Protein AF-A0A4Y8I1F4-F1 (afdb_monomer_lite)

Foldseek 3Di:
DDDDDDDDDDDDDDDDPDDPPPPPVPDPDDAQQKDADDDDPFDFDDDQKWKWKWFQAPNFTDTQATWGADPVRFTAHPVRHGDPRSIRGDPDRRPRGQKMWMAIDGHPDDDRHGDPATQWMFTDDPNDTDIDCCDPSHQVHPFPVKFFDWDQADPVDDDPPPSVVDIGRWDCPVVDTDGGIDTDDTD

Radius of gyration: 30.4 Å; chains: 1; bounding box: 52×33×123 Å

Structure (mmCIF, N/CA/C/O backbone):
data_AF-A0A4Y8I1F4-F1
#
_entry.id   AF-A0A4Y8I1F4-F1
#
loop_
_atom_site.group_PDB
_atom_site.id
_atom_site.type_symbol
_atom_site.label_atom_id
_atom_site.label_alt_id
_atom_site.label_comp_id
_atom_site.label_asym_id
_atom_site.label_entity_id
_atom_site.label_seq_id
_atom_site.pdbx_PDB_ins_code
_atom_site.Cartn_x
_atom_site.Cartn_y
_atom_site.Cartn_z
_atom_site.occupancy
_atom_site.B_iso_or_equiv
_atom_site.auth_seq_id
_atom_site.auth_comp_id
_atom_site.auth_asym_id
_atom_site.auth_atom_id
_atom_site.pdbx_PDB_model_num
ATOM 1 N N . MET A 1 1 ? 35.867 11.256 85.090 1.00 43.25 1 MET A N 1
ATOM 2 C CA . MET A 1 1 ? 35.416 11.810 83.794 1.00 43.25 1 MET A CA 1
ATOM 3 C C . MET A 1 1 ? 34.064 11.194 83.466 1.00 43.25 1 MET A C 1
ATOM 5 O O . MET A 1 1 ? 34.020 10.030 83.106 1.00 43.25 1 MET A O 1
ATOM 9 N N . PHE A 1 2 ? 32.972 11.936 83.657 1.00 37.72 2 PHE A N 1
ATOM 10 C CA . PHE A 1 2 ? 31.617 11.518 83.284 1.00 37.72 2 PHE A CA 1
ATOM 11 C C . PHE A 1 2 ? 31.006 12.628 82.428 1.00 37.72 2 PHE A C 1
ATOM 13 O O . PHE A 1 2 ? 30.888 13.770 82.868 1.00 37.72 2 PHE A O 1
ATOM 20 N N . LYS A 1 3 ? 30.715 12.296 81.170 1.00 41.16 3 LYS A N 1
ATOM 21 C CA . LYS A 1 3 ? 30.285 13.214 80.113 1.00 41.16 3 LYS A CA 1
ATOM 22 C C . LYS A 1 3 ? 28.753 13.275 80.146 1.00 41.16 3 LYS A C 1
ATOM 24 O O . LYS A 1 3 ? 28.103 12.280 79.845 1.00 41.16 3 LYS A O 1
ATOM 29 N N . LYS A 1 4 ? 28.171 14.403 80.568 1.00 51.19 4 LYS A N 1
ATOM 30 C CA . LYS A 1 4 ? 26.715 14.617 80.525 1.00 51.19 4 LYS A CA 1
ATOM 31 C C . LYS A 1 4 ? 26.317 14.990 79.096 1.00 51.19 4 LYS A C 1
ATOM 33 O O . LYS A 1 4 ? 26.716 16.037 78.599 1.00 51.19 4 LYS A O 1
ATOM 38 N N . ILE A 1 5 ? 25.579 14.097 78.446 1.00 51.81 5 ILE A N 1
ATOM 39 C CA . ILE A 1 5 ? 24.963 14.283 77.132 1.00 51.81 5 ILE A CA 1
ATOM 40 C C . ILE A 1 5 ? 23.618 14.988 77.352 1.00 51.81 5 ILE A C 1
ATOM 42 O O . ILE A 1 5 ? 22.775 14.479 78.086 1.00 51.81 5 ILE A O 1
ATOM 46 N N . PHE A 1 6 ? 23.433 16.157 76.740 1.00 54.16 6 PHE A N 1
ATOM 47 C CA . PHE A 1 6 ? 22.148 16.853 76.665 1.00 54.16 6 PHE A CA 1
ATOM 48 C C . PHE A 1 6 ? 21.578 16.590 75.264 1.00 54.16 6 PHE A C 1
ATOM 50 O O . PHE A 1 6 ? 22.141 17.052 74.274 1.00 54.16 6 PHE A O 1
ATOM 57 N N . ILE A 1 7 ? 20.521 15.780 75.174 1.00 51.59 7 ILE A N 1
ATOM 58 C CA . ILE A 1 7 ? 19.775 15.521 73.935 1.00 51.59 7 ILE A CA 1
ATOM 59 C C . ILE A 1 7 ? 18.718 16.618 73.817 1.00 51.59 7 ILE A C 1
ATOM 61 O O . ILE A 1 7 ? 17.804 16.679 74.637 1.00 51.59 7 ILE A O 1
ATOM 65 N N . LEU A 1 8 ? 18.850 17.482 72.810 1.00 49.97 8 LEU A N 1
ATOM 66 C CA . LEU A 1 8 ? 17.819 18.443 72.433 1.00 49.97 8 LEU A CA 1
ATOM 67 C C . LEU A 1 8 ? 17.082 17.899 71.205 1.00 49.97 8 LEU A C 1
ATOM 69 O O . LEU A 1 8 ? 17.603 17.895 70.094 1.00 49.97 8 LEU A O 1
ATOM 73 N N . SER A 1 9 ? 15.878 17.391 71.452 1.00 50.88 9 SER A N 1
ATOM 74 C CA . SER A 1 9 ? 14.871 17.045 70.450 1.00 50.88 9 SER A CA 1
ATOM 75 C C . SER A 1 9 ? 14.285 18.334 69.869 1.00 50.88 9 SER A C 1
ATOM 77 O O . SER A 1 9 ? 13.723 19.123 70.629 1.00 50.88 9 SER A O 1
ATOM 79 N N . MET A 1 10 ? 14.351 18.531 68.548 1.00 56.38 10 MET A N 1
ATOM 80 C CA . MET A 1 10 ? 13.589 19.586 67.873 1.00 56.38 10 MET A CA 1
ATOM 81 C C . MET A 1 10 ? 13.002 19.103 66.542 1.00 56.38 10 MET A C 1
ATOM 83 O O . MET A 1 10 ? 13.658 19.057 65.510 1.00 56.38 10 MET A O 1
ATOM 87 N N . LEU A 1 11 ? 11.751 18.665 66.675 1.00 49.31 11 LEU A N 1
ATOM 88 C CA . LEU A 1 11 ? 10.577 18.870 65.828 1.00 49.31 11 LEU A CA 1
ATOM 89 C C . LEU A 1 11 ? 10.773 19.025 64.307 1.00 49.31 11 LEU A C 1
ATOM 91 O O . LEU A 1 11 ? 11.135 20.077 63.788 1.00 49.31 11 LEU A O 1
ATOM 95 N N . SER A 1 12 ? 10.396 17.943 63.626 1.00 52.22 12 SER A N 1
ATOM 96 C CA . SER A 1 12 ? 10.068 17.849 62.206 1.00 52.22 12 SER A CA 1
ATOM 97 C C . SER A 1 12 ? 8.885 18.753 61.831 1.00 52.22 12 SER A C 1
ATOM 99 O O . SER A 1 12 ? 7.849 18.728 62.495 1.00 52.22 12 SER A O 1
ATOM 101 N N . ALA A 1 13 ? 9.029 19.494 60.732 1.00 52.66 13 ALA A N 1
ATOM 102 C CA . ALA A 1 13 ? 7.924 20.043 59.954 1.00 52.66 13 ALA A CA 1
ATOM 103 C C . ALA A 1 13 ? 8.164 19.665 58.486 1.00 52.66 13 ALA A C 1
ATOM 105 O O . ALA A 1 13 ? 8.847 20.368 57.743 1.00 52.66 13 ALA A O 1
ATOM 106 N N . LEU A 1 14 ? 7.657 18.494 58.102 1.00 53.84 14 LEU A N 1
ATOM 107 C CA . LEU A 1 14 ? 7.657 18.009 56.728 1.00 53.84 14 LEU A CA 1
ATOM 108 C C . LEU A 1 14 ? 6.426 18.602 56.028 1.00 53.84 14 LEU A C 1
ATOM 110 O O . LEU A 1 14 ? 5.310 18.117 56.204 1.00 53.84 14 LEU A O 1
ATOM 114 N N . THR A 1 15 ? 6.601 19.691 55.281 1.00 55.66 15 THR A N 1
ATOM 115 C CA . THR A 1 15 ? 5.545 20.226 54.415 1.00 55.66 15 THR A CA 1
ATOM 116 C C . THR A 1 15 ? 5.497 19.391 53.142 1.00 55.66 15 THR A C 1
ATOM 118 O O . THR A 1 15 ? 6.324 19.557 52.247 1.00 55.66 15 THR A O 1
ATOM 121 N N . ILE A 1 16 ? 4.541 18.470 53.080 1.00 59.88 16 ILE A N 1
ATOM 122 C CA . ILE A 1 16 ? 4.181 17.764 51.852 1.00 59.88 16 ILE A CA 1
ATOM 123 C C . ILE A 1 16 ? 3.377 18.739 50.987 1.00 59.88 16 ILE A C 1
ATOM 125 O O . ILE A 1 16 ? 2.251 19.093 51.331 1.00 59.88 16 ILE A O 1
ATOM 129 N N . PHE A 1 17 ? 3.970 19.194 49.883 1.00 55.19 17 PHE A N 1
ATOM 130 C CA . PHE A 1 17 ? 3.213 19.725 48.755 1.00 55.19 17 PHE A CA 1
ATOM 131 C C . PHE A 1 17 ? 2.495 18.535 48.113 1.00 55.19 17 PHE A C 1
ATOM 133 O O . PHE A 1 17 ? 3.118 17.723 47.436 1.00 55.19 17 PHE A O 1
ATOM 140 N N . GLY A 1 18 ? 1.200 18.395 48.391 1.00 51.62 18 GLY A N 1
ATOM 141 C CA . GLY A 1 18 ? 0.321 17.572 47.573 1.00 51.62 18 GLY A CA 1
ATOM 142 C C . GLY A 1 18 ? 0.062 18.320 46.273 1.00 51.62 18 GLY A C 1
ATOM 143 O O . GLY A 1 18 ? -0.681 19.299 46.276 1.00 51.62 18 GLY A O 1
ATOM 144 N N . CYS A 1 19 ? 0.712 17.895 45.191 1.00 56.91 19 CYS A N 1
ATOM 145 C CA . CYS A 1 19 ? 0.207 18.165 43.851 1.00 56.91 19 CYS A CA 1
ATOM 146 C C . CYS A 1 19 ? -1.097 17.370 43.732 1.00 56.91 19 CYS A C 1
ATOM 148 O O . CYS A 1 19 ? -1.083 16.146 43.851 1.00 56.91 19 CYS A O 1
ATOM 150 N N . SER A 1 20 ? -2.218 18.077 43.612 1.00 51.97 20 SER A N 1
ATOM 151 C CA . SER A 1 20 ? -3.444 17.494 43.079 1.00 51.97 20 SER A CA 1
ATOM 152 C C . SER A 1 20 ? -3.149 17.253 41.604 1.00 51.97 20 SER A C 1
ATOM 154 O O . SER A 1 20 ? -3.048 18.221 40.850 1.00 51.97 20 SER A O 1
ATOM 156 N N . ASP A 1 21 ? -2.897 16.002 41.224 1.00 52.41 21 ASP A N 1
ATOM 157 C CA . ASP A 1 21 ? -2.906 15.590 39.820 1.00 52.41 21 ASP A CA 1
ATOM 158 C C . ASP A 1 21 ? -4.367 15.611 39.357 1.00 52.41 21 ASP A C 1
ATOM 160 O O . ASP A 1 21 ? -5.032 14.582 39.265 1.00 52.41 21 ASP A O 1
ATOM 164 N N . ASP A 1 22 ? -4.885 16.814 39.123 1.00 56.12 22 ASP A N 1
ATOM 165 C CA . ASP A 1 22 ? -6.095 17.028 38.339 1.00 56.12 22 ASP A CA 1
ATOM 166 C C . ASP A 1 22 ? -5.664 17.181 36.875 1.00 56.12 22 ASP A C 1
ATOM 168 O O . ASP A 1 22 ? -5.743 18.257 36.280 1.00 56.12 22 ASP A O 1
ATOM 172 N N . ASP A 1 23 ? -5.153 16.089 36.301 1.00 53.91 23 ASP A N 1
ATOM 173 C CA . ASP A 1 23 ? -4.920 15.961 34.861 1.00 53.91 23 ASP A CA 1
ATOM 174 C C . ASP A 1 23 ? -6.261 15.702 34.149 1.00 53.91 23 ASP A C 1
ATOM 176 O O . ASP A 1 23 ? -6.478 14.673 33.511 1.00 53.91 23 ASP A O 1
ATOM 180 N N . ASP A 1 24 ? -7.170 16.679 34.208 1.00 56.09 24 ASP A N 1
ATOM 181 C CA . ASP A 1 24 ? -8.280 16.803 33.256 1.00 56.09 24 ASP A CA 1
ATOM 182 C C . ASP A 1 24 ? -7.726 17.315 31.913 1.00 56.09 24 ASP A C 1
ATOM 184 O O . ASP A 1 24 ? -8.026 18.411 31.430 1.00 56.09 24 ASP A O 1
ATOM 188 N N . THR A 1 25 ? -6.881 16.504 31.278 1.00 50.31 25 THR A N 1
ATOM 189 C CA . THR A 1 25 ? -6.486 16.704 29.883 1.00 50.31 25 THR A CA 1
ATOM 190 C C . THR A 1 25 ? -7.546 16.081 28.979 1.00 50.31 25 THR A C 1
ATOM 192 O O . THR A 1 25 ? -7.351 15.034 28.373 1.00 50.31 25 THR A O 1
ATOM 195 N N . ASN A 1 26 ? -8.690 16.758 28.850 1.00 48.50 26 ASN A N 1
ATOM 196 C CA . ASN A 1 26 ? -9.688 16.476 27.809 1.00 48.50 26 ASN A CA 1
ATOM 197 C C . ASN A 1 26 ? -9.163 16.893 26.417 1.00 48.50 26 ASN A C 1
ATOM 199 O O . ASN A 1 26 ? -9.767 17.709 25.719 1.00 48.50 26 ASN A O 1
ATOM 203 N N . GLY A 1 27 ? -8.011 16.355 26.012 1.00 56.34 27 GLY A N 1
ATOM 204 C CA . GLY A 1 27 ? -7.708 16.193 24.596 1.00 56.34 27 GLY A CA 1
ATOM 205 C C . GLY A 1 27 ? -8.641 15.129 24.007 1.00 56.34 27 GLY A C 1
ATOM 206 O O . GLY A 1 27 ? -9.160 14.301 24.759 1.00 56.34 27 GLY A O 1
ATOM 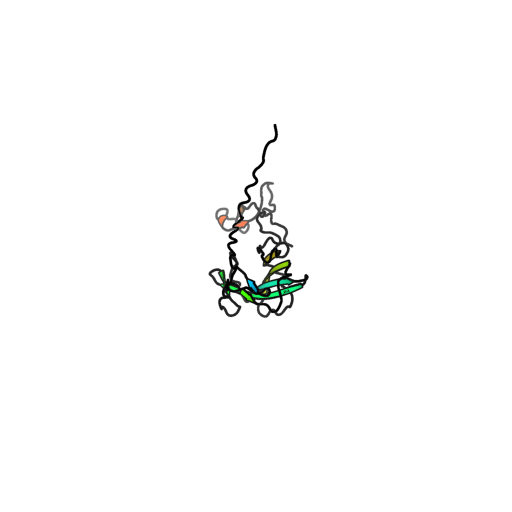207 N N . PRO A 1 28 ? -8.898 15.132 22.689 1.00 58.59 28 PRO A N 1
ATOM 208 C CA . PRO A 1 28 ? -9.623 14.033 22.067 1.00 58.59 28 PRO A CA 1
ATOM 209 C C . PRO A 1 28 ? -8.863 12.728 22.337 1.00 58.59 28 PRO A C 1
ATOM 211 O O . PRO A 1 28 ? -7.748 12.531 21.855 1.00 58.59 28 PRO A O 1
ATOM 214 N N . THR A 1 29 ? -9.444 11.856 23.158 1.00 69.50 29 THR A N 1
ATOM 215 C CA . THR A 1 29 ? -8.940 10.504 23.366 1.00 69.50 29 THR A CA 1
ATOM 216 C C . THR A 1 29 ? -9.344 9.677 22.155 1.00 69.50 29 THR A C 1
ATOM 218 O O . THR A 1 29 ? -10.522 9.386 21.947 1.00 69.50 29 THR A O 1
ATOM 221 N N . LEU A 1 30 ? -8.367 9.330 21.317 1.00 79.44 30 LEU A N 1
ATOM 222 C CA . LEU A 1 30 ? -8.590 8.373 20.240 1.00 79.44 30 LEU A CA 1
ATOM 223 C C . LEU A 1 30 ? -8.963 7.028 20.860 1.00 79.44 30 LEU A C 1
ATOM 225 O O . LEU A 1 30 ? -8.299 6.539 21.775 1.00 79.44 30 LEU A O 1
ATOM 229 N N . SER A 1 31 ? -10.056 6.451 20.383 1.00 88.81 31 SER A N 1
ATOM 230 C CA . SER A 1 31 ? -10.510 5.135 20.804 1.00 88.81 31 SER A CA 1
ATOM 231 C C . SER A 1 31 ? -9.678 4.040 20.133 1.00 88.81 31 SER A C 1
ATOM 233 O O . SER A 1 31 ? -9.218 4.191 19.003 1.00 88.81 31 SER A O 1
ATOM 235 N N . ASN A 1 32 ? -9.512 2.900 20.811 1.00 93.00 32 ASN A N 1
ATOM 236 C CA . ASN A 1 32 ? -8.685 1.788 20.319 1.00 93.00 32 ASN A CA 1
ATOM 237 C C . ASN A 1 32 ? -9.217 1.124 19.035 1.00 93.00 32 ASN A C 1
ATOM 239 O O . ASN A 1 32 ? -8.556 0.260 18.474 1.00 93.00 32 ASN A O 1
ATOM 243 N N . ASN A 1 33 ? -10.399 1.508 18.554 1.00 95.56 33 ASN A N 1
ATOM 244 C CA . ASN A 1 33 ? -10.972 1.070 17.281 1.00 95.56 33 ASN A CA 1
ATOM 245 C C . ASN A 1 33 ? -10.678 2.024 16.107 1.00 95.56 33 ASN A C 1
ATOM 247 O O . ASN A 1 33 ? -11.238 1.829 15.027 1.00 95.56 33 ASN A O 1
ATOM 251 N N . THR A 1 34 ? -9.848 3.050 16.305 1.00 96.75 34 THR A N 1
ATOM 252 C CA . THR A 1 34 ? -9.521 4.051 15.282 1.00 96.75 34 THR A CA 1
ATOM 253 C C . THR A 1 34 ? -8.094 3.863 14.778 1.00 96.75 34 THR A C 1
ATOM 255 O O . THR A 1 34 ? -7.138 3.951 15.547 1.00 96.75 34 THR A O 1
ATOM 258 N N . LEU A 1 35 ? -7.943 3.647 13.470 1.00 97.50 35 LEU A N 1
ATOM 259 C CA . LEU A 1 35 ? -6.654 3.728 12.787 1.00 97.50 35 LEU A CA 1
ATOM 260 C C . LEU A 1 35 ? -6.427 5.168 12.324 1.00 97.50 35 LEU A C 1
ATOM 262 O O . LEU A 1 35 ? -7.297 5.755 11.689 1.00 97.50 35 LEU A O 1
ATOM 266 N N . VAL A 1 36 ? -5.249 5.724 12.599 1.00 97.88 36 VAL A N 1
ATOM 267 C CA . VAL A 1 36 ? -4.849 7.040 12.085 1.00 97.88 36 VAL A CA 1
ATOM 268 C C . VAL A 1 36 ? -3.749 6.856 11.050 1.00 97.88 36 VAL A C 1
ATOM 270 O O . VAL A 1 36 ? -2.681 6.330 11.367 1.00 97.88 36 VAL A O 1
ATOM 273 N N . LEU A 1 37 ? -4.004 7.288 9.816 1.00 98.12 37 LEU A N 1
ATOM 274 C CA . LEU A 1 37 ? -3.045 7.222 8.719 1.00 98.12 37 LEU A CA 1
ATOM 275 C C . LEU A 1 37 ? -2.490 8.606 8.385 1.00 98.12 37 LEU A C 1
ATOM 277 O O . LEU A 1 37 ? -3.220 9.568 8.175 1.00 98.12 37 LEU A O 1
ATOM 281 N N . SER A 1 38 ? -1.166 8.674 8.274 1.00 96.81 38 SER A N 1
ATOM 282 C CA . SER A 1 38 ? -0.438 9.819 7.733 1.00 96.81 38 SER A CA 1
ATOM 283 C C . SER A 1 38 ? 0.546 9.293 6.699 1.00 96.81 38 SER A C 1
ATOM 285 O O . SER A 1 38 ? 1.551 8.666 7.042 1.00 96.81 38 SER A O 1
ATOM 287 N N . LEU A 1 39 ? 0.197 9.463 5.426 1.00 96.31 39 LEU A N 1
ATOM 288 C CA . LEU A 1 39 ? 0.928 8.900 4.297 1.00 96.31 39 LEU A CA 1
ATOM 289 C C . LEU A 1 39 ? 1.643 10.011 3.531 1.00 96.31 39 LEU A C 1
ATOM 291 O O . LEU A 1 39 ? 1.149 11.129 3.415 1.00 96.31 39 LEU A O 1
ATOM 295 N N . THR A 1 40 ? 2.822 9.699 3.002 1.00 94.75 40 THR A N 1
ATOM 296 C CA . THR A 1 40 ? 3.585 10.599 2.130 1.00 94.75 40 THR A CA 1
ATOM 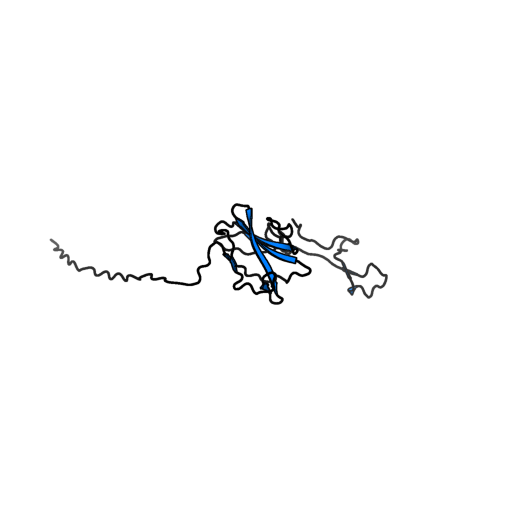297 C C . THR A 1 40 ? 4.131 9.806 0.951 1.00 94.75 40 THR A C 1
ATOM 299 O O . THR A 1 40 ? 4.425 8.621 1.094 1.00 94.75 40 THR A O 1
ATOM 302 N N . GLY A 1 41 ? 4.245 10.446 -0.216 1.00 93.75 41 GLY A N 1
ATOM 303 C CA . GLY A 1 41 ? 4.706 9.779 -1.441 1.00 93.75 41 GLY A CA 1
ATOM 304 C C . GLY A 1 41 ? 3.719 8.760 -2.023 1.00 93.75 41 GLY A C 1
ATOM 305 O O . GLY A 1 41 ? 4.121 7.943 -2.843 1.00 93.75 41 GLY A O 1
ATOM 306 N N . VAL A 1 42 ? 2.457 8.801 -1.590 1.00 96.94 42 VAL A N 1
ATOM 307 C CA . VAL A 1 42 ? 1.358 8.009 -2.151 1.00 96.94 42 VAL A CA 1
ATOM 308 C C . VAL A 1 42 ? 0.651 8.856 -3.202 1.00 96.94 42 VAL A C 1
ATOM 310 O O . VAL A 1 42 ? 0.393 10.036 -2.966 1.00 96.94 42 VAL A O 1
ATOM 313 N N . GLU A 1 43 ? 0.360 8.261 -4.355 1.00 96.81 43 GLU A N 1
ATOM 314 C CA . GLU A 1 43 ? -0.265 8.943 -5.490 1.00 96.81 43 GLU A CA 1
ATOM 315 C C . GLU A 1 43 ? -1.734 8.543 -5.649 1.00 96.81 43 GLU A C 1
ATOM 317 O O . GLU A 1 43 ? -2.147 7.456 -5.235 1.00 96.81 43 GLU A O 1
ATOM 322 N N . THR A 1 44 ? -2.522 9.427 -6.265 1.00 97.88 44 THR A N 1
ATOM 323 C CA . THR A 1 44 ? -3.930 9.173 -6.581 1.00 97.88 44 THR A CA 1
ATOM 324 C C . THR A 1 44 ? -4.062 7.965 -7.500 1.00 97.88 44 THR A C 1
ATOM 326 O O . THR A 1 44 ? -3.479 7.935 -8.587 1.00 97.88 44 THR A O 1
ATOM 329 N N . LEU A 1 45 ? -4.891 6.999 -7.111 1.00 98.00 45 LEU A N 1
ATOM 330 C CA . LEU A 1 45 ? -5.257 5.892 -7.989 1.00 98.00 45 LEU A CA 1
ATOM 331 C C . LEU A 1 45 ? -6.371 6.310 -8.951 1.00 98.00 45 LEU A C 1
ATOM 333 O O . LEU A 1 45 ? -7.284 7.056 -8.596 1.00 98.00 45 LEU A O 1
ATOM 337 N N . GLN A 1 46 ? -6.279 5.834 -10.192 1.00 96.31 46 GLN A N 1
ATOM 338 C CA . GLN A 1 46 ? -7.204 6.145 -11.283 1.00 96.31 46 GLN A CA 1
ATOM 339 C C . GLN A 1 46 ? -7.776 4.861 -11.887 1.00 96.31 46 GLN A C 1
ATOM 341 O O . GLN A 1 46 ? -7.329 3.765 -11.573 1.00 96.31 46 GLN A O 1
ATOM 346 N N . ASN A 1 47 ? -8.720 5.004 -12.823 1.00 96.38 47 ASN A N 1
ATOM 347 C CA . ASN A 1 47 ? -9.303 3.896 -13.591 1.00 96.38 47 ASN A CA 1
ATOM 348 C C . ASN A 1 47 ? -10.066 2.870 -12.738 1.00 96.38 47 ASN A C 1
ATOM 350 O O . ASN A 1 47 ? -10.070 1.685 -13.059 1.00 96.38 47 ASN A O 1
ATOM 354 N N . GLY A 1 48 ? -10.740 3.349 -11.690 1.00 95.62 48 GLY A N 1
ATOM 355 C CA . GLY A 1 48 ? -11.581 2.526 -10.822 1.00 95.62 48 GLY A CA 1
ATOM 356 C C . GLY A 1 48 ? -10.793 1.676 -9.832 1.00 95.62 48 GLY A C 1
ATOM 357 O O . GLY A 1 48 ? -11.168 0.536 -9.582 1.00 95.62 48 GLY A O 1
ATOM 358 N N . TYR A 1 49 ? -9.682 2.211 -9.323 1.00 98.38 49 TYR A N 1
ATOM 359 C CA . TYR A 1 49 ? -8.911 1.625 -8.232 1.00 98.38 49 TYR A CA 1
ATOM 360 C C . TYR A 1 49 ? -8.853 2.591 -7.052 1.00 98.38 49 TYR A C 1
ATOM 362 O O . TYR A 1 49 ? -8.848 3.811 -7.238 1.00 98.38 49 TYR A O 1
ATOM 370 N N . HIS A 1 50 ? -8.756 2.035 -5.852 1.00 98.50 50 HIS A N 1
ATOM 371 C CA . HIS A 1 50 ? -8.615 2.763 -4.598 1.00 98.50 50 HIS A CA 1
ATOM 372 C C . HIS A 1 50 ? -7.711 1.999 -3.625 1.00 98.50 50 HIS A C 1
ATOM 374 O O . HIS A 1 50 ? -7.318 0.863 -3.885 1.00 98.50 50 HIS A O 1
ATOM 380 N N . TYR A 1 51 ? -7.354 2.635 -2.514 1.00 98.62 51 TYR A N 1
ATOM 381 C CA . TYR A 1 51 ? -6.643 1.984 -1.424 1.00 98.62 51 TYR A CA 1
ATOM 382 C C . TYR A 1 51 ? -7.632 1.422 -0.405 1.00 98.62 51 TYR A C 1
ATOM 384 O O . TYR A 1 51 ? -8.654 2.047 -0.112 1.00 98.62 51 TYR A O 1
ATOM 392 N N . GLU A 1 52 ? -7.292 0.292 0.204 1.00 98.62 52 GLU A N 1
ATOM 393 C CA . GLU A 1 52 ? -7.990 -0.208 1.387 1.00 98.62 52 GLU A CA 1
ATOM 394 C C . GLU A 1 52 ? -7.003 -0.503 2.511 1.00 98.62 52 GLU A C 1
ATOM 396 O O . GLU A 1 52 ? -5.942 -1.095 2.305 1.00 98.62 52 GLU A O 1
ATOM 401 N N . GLY A 1 53 ? -7.336 -0.024 3.709 1.00 98.31 53 GLY A N 1
ATOM 402 C CA . GLY A 1 53 ? -6.567 -0.293 4.913 1.00 98.31 53 GLY A CA 1
ATOM 403 C C . GLY A 1 53 ? -7.039 -1.558 5.619 1.00 98.31 53 GLY A C 1
ATOM 404 O O . GLY A 1 53 ? -8.239 -1.813 5.732 1.00 98.31 53 GLY A O 1
ATOM 405 N N . TRP A 1 54 ? -6.083 -2.314 6.150 1.00 98.62 54 TRP A N 1
ATOM 406 C CA . TRP A 1 54 ? -6.308 -3.558 6.872 1.00 98.62 54 TRP A CA 1
ATOM 407 C C . TRP A 1 54 ? -5.448 -3.612 8.130 1.00 98.62 54 TRP A C 1
ATOM 409 O O . TRP A 1 54 ? -4.238 -3.391 8.082 1.00 98.62 54 TRP A O 1
ATOM 419 N N . ALA A 1 55 ? -6.057 -3.968 9.256 1.00 98.44 55 ALA A N 1
ATOM 420 C CA . ALA A 1 55 ? -5.354 -4.306 10.486 1.00 98.44 55 ALA A CA 1
ATOM 421 C C . ALA A 1 55 ? -5.351 -5.825 10.683 1.00 98.44 55 ALA A C 1
ATOM 423 O O . ALA A 1 55 ? -6.392 -6.469 10.581 1.00 98.44 55 ALA A O 1
ATOM 424 N N . ILE A 1 56 ? -4.197 -6.412 10.993 1.00 98.44 56 ILE A N 1
ATOM 425 C CA . ILE A 1 56 ? -4.097 -7.843 11.298 1.00 98.44 56 ILE A CA 1
ATOM 426 C C . ILE A 1 56 ? -4.319 -8.047 12.793 1.00 98.44 56 ILE A C 1
ATOM 428 O O . ILE A 1 56 ? -3.412 -7.821 13.588 1.00 98.44 56 ILE A O 1
ATOM 432 N N . VAL A 1 57 ? -5.512 -8.494 13.181 1.00 97.56 57 VAL A N 1
ATOM 433 C CA . VAL A 1 57 ? -5.905 -8.715 14.582 1.00 97.56 57 VAL A CA 1
ATOM 434 C C . VAL A 1 57 ? -6.105 -10.208 14.812 1.00 97.56 57 VAL A C 1
ATOM 436 O O . VAL A 1 57 ? -6.851 -10.868 14.091 1.00 97.56 57 VAL A O 1
ATOM 439 N N . GLY A 1 58 ? -5.393 -10.785 15.785 1.00 95.38 58 GLY A N 1
ATOM 440 C CA . GLY A 1 58 ? -5.456 -12.233 16.040 1.00 95.38 58 GLY A CA 1
ATOM 441 C C . GLY A 1 58 ? -5.055 -13.096 14.831 1.00 95.38 58 GLY A C 1
ATOM 442 O O . GLY A 1 58 ? -5.508 -14.230 14.703 1.00 95.38 58 GLY A O 1
ATOM 443 N N . GLY A 1 59 ? -4.239 -12.549 13.921 1.00 96.19 59 GLY A N 1
ATOM 444 C CA . GLY A 1 59 ? -3.822 -13.207 12.679 1.00 96.19 59 GLY A CA 1
ATOM 445 C C . GLY A 1 59 ? -4.839 -13.149 11.535 1.00 96.19 59 GLY A C 1
ATOM 446 O O . GLY A 1 59 ? -4.571 -13.723 10.486 1.00 96.19 59 GLY A O 1
ATOM 447 N N . SER A 1 60 ? -5.978 -12.473 11.711 1.00 97.12 60 SER A N 1
ATOM 448 C CA . SER A 1 60 ? -6.987 -12.278 10.661 1.00 97.12 60 SER A CA 1
ATOM 449 C C . SER A 1 60 ? -7.031 -10.814 10.210 1.00 97.12 60 SER A C 1
ATOM 451 O O . SER A 1 60 ? -6.861 -9.925 11.049 1.00 97.12 60 SER A O 1
ATOM 453 N N . PRO A 1 61 ? -7.256 -10.540 8.915 1.00 97.94 61 PRO A N 1
ATOM 454 C CA . PRO A 1 61 ? -7.406 -9.179 8.426 1.00 97.94 61 PRO A CA 1
ATOM 455 C C . PRO A 1 61 ? -8.742 -8.575 8.876 1.00 97.94 61 PRO A C 1
ATOM 457 O O . PRO A 1 61 ? -9.782 -9.232 8.874 1.00 97.94 61 PRO A O 1
ATOM 460 N N . VAL A 1 62 ? -8.703 -7.302 9.256 1.00 97.88 62 VAL A N 1
ATOM 461 C CA . VAL A 1 62 ? -9.859 -6.473 9.598 1.00 97.88 62 VAL A CA 1
ATOM 462 C C . VAL A 1 62 ? -9.795 -5.228 8.728 1.00 97.88 62 VAL A C 1
ATOM 464 O O . VAL A 1 62 ? -8.856 -4.444 8.863 1.00 97.88 62 VAL A O 1
ATOM 467 N N . ALA A 1 63 ? -10.779 -5.043 7.848 1.00 97.50 63 ALA A N 1
ATOM 468 C CA . ALA A 1 63 ? -10.882 -3.840 7.029 1.00 97.50 63 ALA A CA 1
ATOM 469 C C . ALA A 1 63 ? -11.036 -2.604 7.927 1.00 97.50 63 ALA A C 1
ATOM 471 O O . ALA A 1 63 ? -11.871 -2.575 8.837 1.00 97.50 63 ALA A O 1
ATOM 472 N N . THR A 1 64 ? -10.226 -1.580 7.674 1.00 97.31 64 THR A N 1
ATOM 473 C CA . THR A 1 64 ? -10.262 -0.312 8.411 1.00 97.31 64 THR A CA 1
ATOM 474 C C . THR A 1 64 ? -10.939 0.796 7.619 1.00 97.31 64 THR A C 1
ATOM 476 O O . THR A 1 64 ? -11.429 1.752 8.210 1.00 97.31 64 THR A O 1
ATOM 479 N N . GLY A 1 65 ? -11.005 0.662 6.293 1.00 96.81 65 GLY A N 1
ATOM 480 C CA . GLY A 1 65 ? -11.722 1.575 5.412 1.00 96.81 65 GLY A CA 1
ATOM 481 C C . GLY A 1 65 ? -11.047 1.745 4.056 1.00 96.81 65 GLY A C 1
ATOM 482 O O . GLY A 1 65 ? -9.840 1.542 3.912 1.00 96.81 65 GLY A O 1
ATOM 483 N N . LYS A 1 66 ? -11.854 2.151 3.076 1.00 97.69 66 LYS A N 1
ATOM 484 C CA . LYS A 1 66 ? -11.444 2.438 1.699 1.00 97.69 66 LYS A CA 1
ATOM 485 C C . LYS A 1 66 ? -11.208 3.936 1.526 1.00 97.69 66 LYS A C 1
ATOM 487 O O . LYS A 1 66 ? -11.986 4.743 2.040 1.00 97.69 66 LYS A O 1
ATOM 492 N N . PHE A 1 67 ? -10.160 4.305 0.804 1.00 98.38 67 PHE A N 1
ATOM 493 C CA . PHE A 1 67 ? -9.782 5.697 0.580 1.00 98.38 67 PHE A CA 1
ATOM 494 C C . PHE A 1 67 ? -8.999 5.870 -0.721 1.00 98.38 67 PHE A C 1
ATOM 496 O O . PHE A 1 67 ? -8.508 4.914 -1.316 1.00 98.38 67 PHE A O 1
ATOM 503 N N . ASN A 1 68 ? -8.850 7.113 -1.153 1.00 98.44 68 ASN A N 1
ATOM 504 C CA . ASN A 1 68 ? -7.863 7.518 -2.143 1.00 98.44 68 ASN A CA 1
ATOM 505 C C . ASN A 1 68 ? -7.052 8.696 -1.583 1.00 98.44 68 ASN A C 1
ATOM 507 O O . ASN A 1 68 ? -7.250 9.119 -0.440 1.00 98.44 68 ASN A O 1
ATOM 511 N N . VAL A 1 69 ? -6.112 9.205 -2.369 1.00 98.06 69 VAL A N 1
ATOM 512 C CA . VAL A 1 69 ? -5.395 10.441 -2.057 1.00 98.06 69 VAL A CA 1
ATOM 513 C C . VAL A 1 69 ? -5.631 11.458 -3.161 1.00 98.06 69 VAL A C 1
ATOM 515 O O . VAL A 1 69 ? -5.617 11.102 -4.339 1.00 98.06 69 VAL A O 1
ATOM 518 N N . ASP A 1 70 ? -5.821 12.721 -2.799 1.00 96.06 70 ASP A N 1
ATOM 519 C CA . ASP A 1 70 ? -5.947 13.801 -3.775 1.00 96.06 70 ASP A CA 1
ATOM 520 C C . ASP A 1 70 ? -4.581 14.180 -4.389 1.00 96.06 70 ASP A C 1
ATOM 522 O O . ASP A 1 70 ? -3.523 13.661 -4.019 1.00 96.06 70 ASP A O 1
ATOM 526 N N . ALA A 1 71 ? -4.580 15.146 -5.312 1.00 94.12 71 ALA A N 1
ATOM 527 C CA . ALA A 1 71 ? -3.361 15.632 -5.968 1.00 94.12 71 ALA A CA 1
ATOM 528 C C . ALA A 1 71 ? -2.331 16.276 -5.013 1.00 94.12 71 ALA A C 1
ATOM 530 O O . ALA A 1 71 ? -1.194 16.527 -5.415 1.00 94.12 71 ALA A O 1
ATOM 531 N N . ASN A 1 72 ? -2.718 16.571 -3.770 1.00 94.00 72 ASN A N 1
ATOM 532 C CA . ASN A 1 72 ? -1.856 17.115 -2.725 1.00 94.00 72 ASN A CA 1
ATOM 533 C C . ASN A 1 72 ? -1.442 16.047 -1.694 1.00 94.00 72 ASN A C 1
ATOM 535 O O . ASN A 1 72 ? -0.744 16.379 -0.733 1.00 94.00 72 ASN A O 1
ATOM 539 N N . GLY A 1 73 ? -1.857 14.787 -1.873 1.00 94.94 73 GLY A N 1
ATOM 540 C CA . GLY A 1 73 ? -1.611 13.690 -0.938 1.00 94.94 73 GLY A CA 1
ATOM 541 C C . GLY A 1 73 ? -2.539 13.683 0.282 1.00 94.94 73 GLY A C 1
ATOM 542 O O . GLY A 1 73 ? -2.231 13.028 1.276 1.00 94.94 73 GLY A O 1
ATOM 543 N N . VAL A 1 74 ? -3.652 14.421 0.249 1.00 97.38 74 VAL A N 1
ATOM 544 C CA . VAL A 1 74 ? -4.660 14.424 1.316 1.00 97.38 74 VAL A CA 1
ATOM 545 C C . VAL A 1 74 ? -5.552 13.195 1.167 1.00 97.38 74 VAL A C 1
ATOM 547 O O . VAL A 1 74 ? -6.037 12.916 0.075 1.00 97.38 74 VAL A O 1
ATOM 550 N N . LEU A 1 75 ? -5.783 12.471 2.266 1.00 98.44 75 LEU A N 1
ATOM 551 C CA . LEU A 1 75 ? -6.660 11.299 2.266 1.00 98.44 75 LEU A CA 1
ATOM 552 C C . LEU A 1 75 ? -8.120 11.715 2.041 1.00 98.44 75 LEU A C 1
ATOM 554 O O . LEU A 1 75 ? -8.632 12.599 2.735 1.00 98.44 75 LEU A O 1
ATOM 558 N N . GLU A 1 76 ? -8.793 11.039 1.118 1.00 98.31 76 GLU A N 1
ATOM 559 C CA . GLU A 1 76 ? -10.204 11.241 0.792 1.00 98.31 76 GLU A CA 1
ATOM 560 C C . GLU A 1 76 ? -10.971 9.915 0.749 1.00 98.31 76 GLU A C 1
ATOM 562 O O . GLU A 1 76 ? -10.411 8.862 0.446 1.00 98.31 76 GLU A O 1
ATOM 567 N N . ASP A 1 77 ? -12.261 9.949 1.075 1.00 97.75 77 ASP A N 1
ATOM 568 C CA . ASP A 1 77 ? -13.147 8.805 0.879 1.00 97.75 77 ASP A CA 1
ATOM 569 C C . ASP A 1 77 ? -13.426 8.569 -0.618 1.00 97.75 77 ASP A C 1
ATOM 571 O O . ASP A 1 77 ? -13.086 9.379 -1.482 1.00 97.75 77 ASP A O 1
ATOM 575 N N . LEU A 1 78 ? -14.102 7.466 -0.952 1.00 96.50 78 LEU A N 1
ATOM 576 C CA . LEU A 1 78 ? -14.432 7.142 -2.351 1.00 96.50 78 LEU A CA 1
ATOM 577 C C . LEU A 1 78 ? -15.448 8.106 -2.998 1.00 96.50 78 LEU A C 1
ATOM 579 O O . LEU A 1 78 ? -15.762 7.976 -4.178 1.00 96.50 78 LEU A O 1
ATOM 583 N N . SER A 1 79 ? -15.992 9.057 -2.233 1.00 96.06 79 SER A N 1
ATOM 584 C CA . SER A 1 79 ? -16.843 10.144 -2.727 1.00 96.06 79 SER A CA 1
ATOM 585 C C . SER A 1 79 ? -16.080 11.469 -2.886 1.00 96.06 79 SER A C 1
ATOM 587 O O . SER A 1 79 ? -16.695 12.465 -3.271 1.00 96.06 79 SER A O 1
ATOM 589 N N . GLY A 1 80 ? -14.768 11.492 -2.618 1.00 96.38 80 GLY A N 1
ATOM 590 C CA . GLY A 1 80 ? -13.908 12.674 -2.715 1.00 96.38 80 GLY A CA 1
ATOM 591 C C . GLY A 1 80 ? -14.003 13.623 -1.516 1.00 96.38 80 GLY A C 1
ATOM 592 O O . GLY A 1 80 ? -13.654 14.799 -1.627 1.00 96.38 80 GLY A O 1
ATOM 593 N N . ASN A 1 81 ? -14.525 13.168 -0.371 1.00 98.00 81 ASN A N 1
ATOM 594 C CA . ASN A 1 81 ? -14.531 13.973 0.849 1.00 98.00 81 ASN A CA 1
ATOM 595 C C . ASN A 1 81 ? -13.250 13.734 1.645 1.00 98.00 81 ASN A C 1
ATOM 597 O O . ASN A 1 81 ? -12.863 12.594 1.880 1.00 98.00 81 ASN A O 1
ATOM 601 N N . VAL A 1 82 ? -12.641 14.809 2.143 1.00 98.38 82 VAL A N 1
ATOM 602 C CA . VAL A 1 82 ? -11.445 14.728 2.992 1.00 98.38 82 VAL A CA 1
ATOM 603 C C . VAL A 1 82 ? -11.717 13.909 4.257 1.00 98.38 82 VAL A C 1
ATOM 605 O O . VAL A 1 82 ? -12.649 14.200 5.012 1.00 98.38 82 VAL A O 1
ATOM 608 N N . ILE A 1 83 ? -10.839 12.948 4.538 1.00 98.12 83 ILE A N 1
ATOM 609 C CA . ILE A 1 83 ? -10.823 12.178 5.783 1.00 98.12 83 ILE A CA 1
ATOM 610 C C . ILE A 1 83 ? -10.059 12.992 6.830 1.00 98.12 83 ILE A C 1
ATOM 612 O O . ILE A 1 83 ? -8.827 13.065 6.832 1.00 98.12 83 ILE A O 1
ATOM 616 N N . SER A 1 84 ? -10.799 13.664 7.713 1.00 95.81 84 SER A N 1
ATOM 617 C CA . SER A 1 84 ? -10.216 14.552 8.722 1.00 95.81 84 SER A CA 1
ATOM 618 C C . SER A 1 84 ? -9.268 13.793 9.653 1.00 95.81 84 SER A C 1
ATOM 620 O O . SER A 1 84 ? -9.596 12.713 10.136 1.00 95.81 84 SER A O 1
ATOM 622 N N . GLY A 1 85 ? -8.067 14.339 9.864 1.00 95.62 85 GLY A N 1
ATOM 623 C CA . GLY A 1 85 ? -7.038 13.720 10.707 1.00 95.62 85 GLY A CA 1
ATOM 624 C C . GLY A 1 85 ? -6.475 12.395 10.178 1.00 95.62 85 GLY A C 1
ATOM 625 O O . GLY A 1 85 ? -5.624 11.815 10.841 1.00 95.62 85 GLY A O 1
ATOM 626 N N . GLY A 1 86 ? -6.921 11.920 9.007 1.00 97.00 86 GLY A N 1
ATOM 627 C CA . GLY A 1 86 ? -6.625 10.568 8.535 1.00 97.00 86 GLY A CA 1
ATOM 628 C C . GLY A 1 86 ? -7.216 9.481 9.434 1.00 97.00 86 GLY A C 1
ATOM 629 O O . GLY A 1 86 ? -6.636 8.404 9.544 1.00 97.00 86 GLY A O 1
ATOM 630 N N . GLU A 1 87 ? -8.320 9.777 10.123 1.00 97.50 87 GLU A N 1
ATOM 631 C CA . GLU A 1 87 ? -8.948 8.880 11.090 1.00 97.50 87 GLU A CA 1
ATOM 632 C C . GLU A 1 87 ? -9.937 7.919 10.416 1.00 97.50 87 GLU A C 1
ATOM 634 O O . GLU A 1 87 ? -10.913 8.325 9.786 1.00 97.50 87 GLU A O 1
ATOM 639 N N . PHE A 1 88 ? -9.708 6.624 10.612 1.00 97.69 88 PHE A N 1
ATOM 640 C CA . PHE A 1 88 ? -10.535 5.524 10.136 1.00 97.69 88 PHE A CA 1
ATOM 641 C C . PHE A 1 88 ? -11.121 4.786 11.338 1.00 97.69 88 PHE A C 1
ATOM 643 O O . PHE A 1 88 ? -10.437 4.007 12.007 1.00 97.69 88 PHE A O 1
ATOM 650 N N . VAL A 1 89 ? -12.391 5.056 11.639 1.00 96.19 89 VAL A N 1
ATOM 651 C CA . VAL A 1 89 ? -13.098 4.430 12.763 1.00 96.19 89 VAL A CA 1
ATOM 652 C C . VAL A 1 89 ? -13.666 3.084 12.327 1.00 96.19 89 VAL A C 1
ATOM 654 O O . VAL A 1 89 ? -14.466 3.009 11.396 1.00 96.19 89 VAL A O 1
ATOM 657 N N . THR A 1 90 ? -13.302 2.026 13.042 1.00 94.38 90 THR A N 1
ATOM 658 C CA . THR A 1 90 ? -13.761 0.659 12.773 1.00 94.38 90 THR A CA 1
ATOM 659 C C . THR A 1 90 ? -14.739 0.177 13.847 1.00 94.38 90 THR A C 1
ATOM 661 O O . THR A 1 90 ? -14.906 0.799 14.897 1.00 94.38 90 THR A O 1
ATOM 664 N N . THR A 1 91 ? -15.399 -0.960 13.624 1.00 93.50 91 THR A N 1
ATOM 665 C CA . THR A 1 91 ? -16.228 -1.615 14.654 1.00 93.50 91 THR A CA 1
ATOM 666 C C . THR A 1 91 ? -15.433 -2.546 15.571 1.00 93.50 91 THR A C 1
ATOM 668 O O . THR A 1 91 ? -16.008 -3.116 16.497 1.00 93.50 91 THR A O 1
ATOM 671 N N . THR A 1 92 ? -14.140 -2.733 15.307 1.00 95.00 92 THR A N 1
ATOM 672 C CA . THR A 1 92 ? -13.285 -3.722 15.969 1.00 95.00 92 THR A CA 1
ATOM 673 C C . THR A 1 92 ? -12.233 -3.016 16.810 1.00 95.00 92 THR A C 1
ATOM 675 O O . THR A 1 92 ? -11.660 -2.018 16.391 1.00 95.00 92 THR A O 1
ATOM 678 N N . ASP A 1 93 ? -11.957 -3.533 18.003 1.00 95.81 93 ASP A N 1
ATOM 679 C CA . ASP A 1 93 ? -10.833 -3.051 18.803 1.00 95.81 93 ASP A CA 1
ATOM 680 C C . ASP A 1 93 ? -9.509 -3.464 18.133 1.00 95.81 93 ASP A C 1
ATOM 682 O O . ASP A 1 93 ? -9.280 -4.647 17.871 1.00 95.81 93 ASP A O 1
ATOM 686 N N . LEU A 1 94 ? -8.652 -2.489 17.828 1.00 96.38 94 LEU A N 1
ATOM 687 C CA . LEU A 1 94 ? -7.374 -2.682 17.144 1.00 96.38 94 LEU A CA 1
ATOM 688 C C . LEU A 1 94 ? -6.191 -2.804 18.120 1.00 96.38 94 LEU A C 1
ATOM 690 O O . LEU A 1 94 ? -5.048 -2.849 17.672 1.00 96.38 94 LEU A O 1
ATOM 694 N N . THR A 1 95 ? -6.430 -2.875 19.438 1.00 95.50 95 THR A N 1
ATOM 695 C CA . THR A 1 95 ? -5.375 -2.960 20.471 1.00 95.50 95 THR A CA 1
ATOM 696 C C . THR A 1 95 ? -4.387 -4.095 20.198 1.00 95.50 95 THR A C 1
ATOM 698 O O . THR A 1 95 ? -3.181 -3.918 20.367 1.00 95.50 95 THR A O 1
ATOM 701 N N . ASP A 1 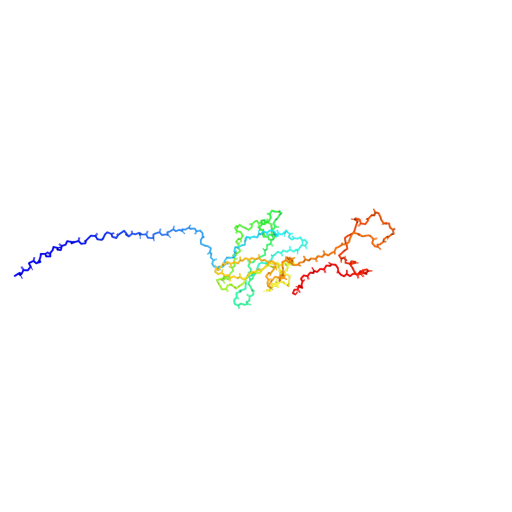96 ? -4.891 -5.240 19.732 1.00 95.88 96 ASP A N 1
ATOM 702 C CA . ASP A 1 96 ? -4.098 -6.444 19.463 1.00 95.88 96 ASP A CA 1
ATOM 703 C C . ASP A 1 96 ? -3.636 -6.553 17.995 1.00 95.88 96 ASP A C 1
ATOM 705 O O . ASP A 1 96 ? -3.232 -7.631 17.545 1.00 95.88 96 ASP A O 1
ATOM 709 N N . ALA A 1 97 ? -3.711 -5.465 17.218 1.00 98.00 97 ALA A N 1
ATOM 710 C CA . ALA A 1 97 ? -3.219 -5.457 15.847 1.00 98.00 97 ALA A CA 1
ATOM 711 C C . ALA A 1 97 ? -1.701 -5.698 15.815 1.00 98.00 97 ALA A C 1
ATOM 713 O O . ALA A 1 97 ? -0.935 -5.036 16.515 1.00 98.00 97 ALA A O 1
ATOM 714 N N . THR A 1 98 ? -1.254 -6.632 14.978 1.00 98.31 98 THR A N 1
ATOM 715 C CA . THR A 1 98 ? 0.167 -6.989 14.832 1.00 98.31 98 THR A CA 1
ATOM 716 C C . THR A 1 98 ? 0.807 -6.378 13.592 1.00 98.31 98 THR A C 1
ATOM 718 O O . THR A 1 98 ? 2.027 -6.211 13.551 1.00 98.31 98 THR A O 1
ATOM 721 N N . ALA A 1 99 ? 0.004 -6.012 12.596 1.00 98.56 99 ALA A N 1
ATOM 722 C CA . ALA A 1 99 ? 0.443 -5.339 11.383 1.00 98.56 99 ALA A CA 1
ATOM 723 C C . ALA A 1 99 ? -0.682 -4.478 10.807 1.00 98.56 99 ALA A C 1
ATOM 725 O O . ALA A 1 99 ? -1.861 -4.771 11.012 1.00 98.56 99 ALA A O 1
ATOM 726 N N . ILE A 1 100 ? -0.293 -3.449 10.060 1.00 98.69 100 ILE A N 1
ATOM 727 C CA . ILE A 1 100 ? -1.175 -2.687 9.177 1.00 98.69 100 ILE A CA 1
ATOM 728 C C . ILE A 1 100 ? -0.721 -2.928 7.740 1.00 98.69 100 ILE A C 1
ATOM 730 O O . ILE A 1 100 ? 0.482 -2.963 7.465 1.00 98.69 100 ILE A O 1
ATOM 734 N N . ILE A 1 101 ? -1.683 -3.094 6.840 1.00 98.69 101 ILE A N 1
ATOM 735 C CA . ILE A 1 101 ? -1.485 -3.333 5.412 1.00 98.69 101 ILE A CA 1
ATOM 736 C C . ILE A 1 101 ? -2.387 -2.369 4.640 1.00 98.69 101 ILE A C 1
ATOM 738 O O . ILE A 1 101 ? -3.530 -2.150 5.028 1.00 98.69 101 ILE A O 1
ATOM 742 N N . ILE A 1 102 ? -1.871 -1.803 3.554 1.00 98.69 102 ILE A N 1
ATOM 743 C CA . ILE A 1 102 ? -2.618 -1.028 2.566 1.00 98.69 102 ILE A CA 1
ATOM 744 C C . ILE A 1 102 ? -2.550 -1.783 1.240 1.00 98.69 102 ILE A C 1
ATOM 746 O O . ILE A 1 102 ? -1.449 -2.006 0.720 1.00 98.69 102 ILE A O 1
ATOM 750 N N . THR A 1 103 ? -3.701 -2.163 0.696 1.00 98.62 103 THR A N 1
ATOM 751 C CA . THR A 1 103 ? -3.825 -2.805 -0.620 1.00 98.62 103 THR A CA 1
ATOM 752 C C . THR A 1 103 ? -4.314 -1.827 -1.681 1.00 98.62 103 THR A C 1
ATOM 754 O O . THR A 1 103 ? -4.812 -0.747 -1.362 1.00 98.62 103 THR A O 1
ATOM 757 N N . ILE A 1 104 ? -4.130 -2.199 -2.949 1.00 98.50 104 ILE A N 1
ATOM 758 C CA . ILE A 1 104 ? -4.769 -1.556 -4.102 1.00 98.50 104 ILE A CA 1
ATOM 759 C C . ILE A 1 104 ? -5.937 -2.443 -4.533 1.00 98.50 104 ILE A C 1
ATOM 761 O O . ILE A 1 104 ? -5.716 -3.575 -4.964 1.00 98.50 104 ILE A O 1
ATOM 765 N N . GLU A 1 105 ? -7.152 -1.913 -4.447 1.00 98.38 105 GLU A N 1
ATOM 766 C CA . GLU A 1 105 ? -8.405 -2.636 -4.674 1.00 98.38 105 GLU A CA 1
ATOM 767 C C . GLU A 1 105 ? -9.174 -2.058 -5.871 1.00 98.38 105 GLU A C 1
ATOM 769 O O . GLU A 1 105 ? -9.142 -0.841 -6.096 1.00 98.38 105 GLU A O 1
ATOM 774 N N . PRO A 1 106 ? -9.877 -2.888 -6.663 1.00 97.50 106 PRO A N 1
ATOM 775 C CA . PRO A 1 106 ? -10.757 -2.410 -7.720 1.00 97.50 106 PRO A CA 1
ATOM 776 C C . PRO A 1 106 ? -12.104 -1.910 -7.171 1.00 97.50 106 PRO A C 1
ATOM 778 O O . PRO A 1 106 ? -12.606 -2.354 -6.138 1.00 97.50 106 PRO A O 1
ATOM 781 N N . ASP A 1 107 ? -12.752 -1.014 -7.908 1.00 94.44 107 ASP A N 1
ATOM 782 C CA . ASP A 1 107 ? -14.092 -0.527 -7.591 1.00 94.44 107 ASP A CA 1
ATOM 783 C C . ASP A 1 107 ? -15.121 -1.661 -7.545 1.00 94.44 107 ASP A C 1
ATOM 785 O O . ASP A 1 107 ? -15.184 -2.532 -8.415 1.00 94.44 107 ASP A O 1
ATOM 789 N N . GLY A 1 108 ? -15.990 -1.601 -6.536 1.00 91.62 108 GLY A N 1
ATOM 790 C CA . GLY A 1 108 ? -17.007 -2.623 -6.306 1.00 91.62 108 GLY A CA 1
ATOM 791 C C . GLY A 1 108 ? -16.482 -3.888 -5.631 1.00 91.62 108 GLY A C 1
ATOM 792 O O . GLY A 1 108 ? -17.260 -4.830 -5.496 1.00 91.62 108 GLY A O 1
ATOM 793 N N . ASP A 1 109 ? -15.220 -3.909 -5.189 1.00 91.38 109 ASP A N 1
ATOM 794 C CA . ASP A 1 109 ? -14.711 -4.986 -4.349 1.00 91.38 109 ASP A CA 1
ATOM 795 C C . ASP A 1 109 ? -15.466 -5.073 -3.006 1.00 91.38 109 ASP A C 1
ATOM 797 O O . ASP A 1 109 ? -15.697 -4.072 -2.312 1.00 91.38 109 ASP A O 1
ATOM 801 N N . THR A 1 110 ? -15.858 -6.301 -2.668 1.00 92.25 110 THR A N 1
ATOM 802 C CA . THR A 1 110 ? -16.607 -6.675 -1.461 1.00 92.25 110 THR A CA 1
ATOM 803 C C . THR A 1 110 ? -15.947 -7.823 -0.701 1.00 92.25 110 THR A C 1
ATOM 805 O O . THR A 1 110 ? -16.580 -8.406 0.187 1.00 92.25 110 THR A O 1
ATOM 808 N N . ASP A 1 111 ? -14.728 -8.202 -1.081 1.00 94.00 111 ASP A N 1
ATOM 809 C CA . ASP A 1 111 ? -14.031 -9.316 -0.465 1.00 94.00 111 ASP A CA 1
ATOM 810 C C . ASP A 1 111 ? -13.712 -9.017 1.007 1.00 94.00 111 ASP A C 1
ATOM 812 O O . ASP A 1 111 ? -13.473 -7.891 1.434 1.00 94.00 111 ASP A O 1
ATOM 816 N N . ALA A 1 112 ? -13.764 -10.064 1.833 1.00 93.56 112 ALA A N 1
ATOM 817 C CA . ALA A 1 112 ? -13.471 -9.961 3.265 1.00 93.56 112 ALA A CA 1
ATOM 818 C C . ALA A 1 112 ? -11.970 -10.102 3.576 1.00 93.56 112 ALA A C 1
ATOM 820 O O . ALA A 1 112 ? -11.586 -10.140 4.745 1.00 93.56 112 ALA A O 1
ATOM 821 N N . ASN A 1 113 ? -11.142 -10.238 2.540 1.00 96.69 113 ASN A N 1
ATOM 822 C CA . ASN A 1 113 ? -9.698 -10.372 2.633 1.00 96.69 113 ASN A CA 1
ATOM 823 C C . ASN A 1 113 ? -9.039 -9.288 1.770 1.00 96.69 113 ASN A C 1
ATOM 825 O O . ASN A 1 113 ? -9.632 -8.910 0.764 1.00 96.69 113 ASN A O 1
ATOM 829 N N . PRO A 1 114 ? -7.814 -8.860 2.112 1.00 97.56 114 PRO A N 1
ATOM 830 C CA . PRO A 1 114 ? -7.043 -7.959 1.265 1.00 97.56 114 PRO A CA 1
ATOM 831 C C . PRO A 1 114 ? -6.776 -8.588 -0.108 1.00 97.56 114 PRO A C 1
ATOM 833 O O . PRO A 1 114 ? -6.490 -9.789 -0.176 1.00 97.56 114 PRO A O 1
ATOM 836 N N . ALA A 1 115 ? -6.790 -7.796 -1.182 1.00 97.00 115 ALA A N 1
ATOM 837 C CA . ALA A 1 115 ? -6.297 -8.248 -2.478 1.00 97.00 115 ALA A CA 1
ATOM 838 C C . ALA A 1 115 ? -4.810 -8.595 -2.438 1.00 97.00 115 ALA A C 1
ATOM 840 O O . ALA A 1 115 ? -4.030 -8.095 -1.626 1.00 97.00 115 ALA A O 1
ATOM 841 N N . ASP A 1 116 ? -4.384 -9.389 -3.419 1.00 94.81 116 ASP A N 1
ATOM 842 C CA . ASP A 1 116 ? -2.989 -9.803 -3.570 1.00 94.81 116 ASP A CA 1
ATOM 843 C C . ASP A 1 116 ? -2.031 -8.608 -3.759 1.00 94.81 116 ASP A C 1
ATOM 845 O O . ASP A 1 116 ? -0.851 -8.698 -3.419 1.00 94.81 116 ASP A O 1
ATOM 849 N N . THR A 1 117 ? -2.520 -7.453 -4.228 1.00 95.56 117 THR A N 1
ATOM 850 C CA . THR A 1 117 ? -1.693 -6.256 -4.471 1.00 95.56 117 THR A CA 1
ATOM 851 C C . THR A 1 117 ? -1.461 -5.461 -3.184 1.00 95.56 117 THR A C 1
ATOM 853 O O . THR A 1 117 ? -2.098 -4.437 -2.930 1.00 95.56 117 THR A O 1
ATOM 856 N N . HIS A 1 118 ? -0.513 -5.924 -2.372 1.00 97.06 118 HIS A N 1
ATOM 857 C CA . HIS A 1 118 ? -0.100 -5.254 -1.141 1.00 97.06 118 HIS A CA 1
ATOM 858 C C . HIS A 1 118 ? 0.894 -4.131 -1.456 1.00 97.06 118 HIS A C 1
ATOM 860 O O . HIS A 1 118 ? 1.991 -4.380 -1.955 1.00 97.06 118 HIS A O 1
ATOM 866 N N . TYR A 1 119 ? 0.530 -2.886 -1.149 1.00 97.31 119 TYR A N 1
ATOM 867 C CA . TYR A 1 119 ? 1.346 -1.720 -1.483 1.00 97.31 119 TYR A CA 1
ATOM 868 C C . TYR A 1 119 ? 2.236 -1.276 -0.320 1.00 97.31 119 TYR A C 1
ATOM 870 O O . TYR A 1 119 ? 3.458 -1.210 -0.456 1.00 97.31 119 TYR A O 1
ATOM 878 N N . LEU A 1 120 ? 1.642 -0.992 0.839 1.00 98.25 120 LEU A N 1
ATOM 879 C CA . LEU A 1 120 ? 2.371 -0.573 2.036 1.00 98.25 120 LEU A CA 1
ATOM 880 C C . LEU A 1 120 ? 2.028 -1.499 3.187 1.00 98.25 120 LEU A C 1
ATOM 882 O O . LEU A 1 120 ? 0.869 -1.841 3.386 1.00 98.25 120 LEU A O 1
ATOM 886 N N . ALA A 1 121 ? 3.016 -1.854 3.996 1.00 98.50 121 ALA A N 1
ATOM 887 C CA . ALA A 1 121 ? 2.753 -2.575 5.229 1.00 98.50 121 ALA A CA 1
ATOM 888 C C . ALA A 1 121 ? 3.762 -2.207 6.312 1.00 98.50 121 ALA A C 1
ATOM 890 O O . ALA A 1 121 ? 4.835 -1.663 6.036 1.00 98.50 121 ALA A O 1
ATOM 891 N N . GLY A 1 122 ? 3.412 -2.517 7.552 1.00 98.50 122 GLY A N 1
ATOM 892 C CA . GLY A 1 122 ? 4.307 -2.380 8.687 1.00 98.50 122 GLY A CA 1
ATOM 893 C C . GLY A 1 122 ? 3.807 -3.156 9.896 1.00 98.50 122 GLY A C 1
ATOM 894 O O . GLY A 1 122 ? 2.613 -3.162 10.196 1.00 98.50 122 GLY A O 1
ATOM 895 N N . SER A 1 123 ? 4.729 -3.782 10.625 1.00 98.50 123 SER A N 1
ATOM 896 C CA . SER A 1 123 ? 4.440 -4.341 11.946 1.00 98.50 123 SER A CA 1
ATOM 897 C C . SER A 1 123 ? 4.017 -3.243 12.918 1.00 98.50 123 SER A C 1
ATOM 899 O O . SER A 1 123 ? 4.533 -2.121 12.878 1.00 98.50 123 SER A O 1
ATOM 901 N N . VAL A 1 124 ? 3.089 -3.568 13.808 1.00 98.25 124 VAL A N 1
ATOM 902 C CA . VAL A 1 124 ? 2.651 -2.680 14.884 1.00 98.25 124 VAL A CA 1
ATOM 903 C C . VAL A 1 124 ? 3.510 -2.933 16.121 1.00 98.25 124 VAL A C 1
ATOM 905 O O . VAL A 1 124 ? 3.709 -4.069 16.548 1.00 98.25 124 VAL A O 1
ATOM 908 N N . SER A 1 125 ? 4.016 -1.858 16.716 1.00 95.31 125 SER A N 1
ATOM 909 C CA . SER A 1 125 ? 4.681 -1.853 18.017 1.00 95.31 125 SER A CA 1
ATOM 910 C C . SER A 1 125 ? 4.159 -0.672 18.815 1.00 95.31 125 SER A C 1
ATOM 912 O O . SER A 1 125 ? 4.139 0.450 18.312 1.00 95.31 125 SER A O 1
ATOM 914 N N . THR A 1 126 ? 3.755 -0.906 20.067 1.00 91.31 126 THR A N 1
ATOM 915 C CA . THR A 1 126 ? 3.262 0.156 20.967 1.00 91.31 126 THR A CA 1
ATOM 916 C C . THR A 1 126 ? 2.189 1.038 20.305 1.00 91.31 126 THR A C 1
ATOM 918 O O . THR A 1 126 ? 2.294 2.260 20.336 1.00 91.31 126 THR A O 1
ATOM 921 N N . MET A 1 127 ? 1.199 0.412 19.651 1.00 91.19 127 MET A N 1
ATOM 922 C CA . MET A 1 127 ? 0.105 1.077 18.914 1.00 91.19 127 MET A CA 1
ATOM 923 C C . MET A 1 127 ? 0.549 2.008 17.770 1.00 91.19 127 MET A C 1
ATOM 925 O O . MET A 1 127 ? -0.204 2.873 17.334 1.00 91.19 127 MET A O 1
ATOM 929 N N . SER A 1 128 ? 1.769 1.843 17.261 1.00 95.69 128 SER A N 1
ATOM 930 C CA . SER A 1 128 ? 2.296 2.612 16.137 1.00 95.69 128 SER A CA 1
ATOM 931 C C . SER A 1 128 ? 2.902 1.683 15.093 1.00 95.69 128 SER A C 1
ATOM 933 O O . SER A 1 128 ? 3.382 0.594 15.408 1.00 95.69 128 SER A O 1
ATOM 935 N N . SER A 1 129 ? 2.892 2.114 13.836 1.00 97.69 129 SER A N 1
ATOM 936 C CA . SER A 1 129 ? 3.532 1.405 12.737 1.00 97.69 129 SER A CA 1
ATOM 937 C C . SER A 1 129 ? 4.150 2.396 11.760 1.00 97.69 129 SER A C 1
ATOM 939 O O . SER A 1 129 ? 3.674 3.518 11.603 1.00 97.69 129 SER A O 1
ATOM 941 N N . THR A 1 130 ? 5.230 1.983 11.101 1.00 98.00 130 THR A N 1
ATOM 942 C CA . THR A 1 130 ? 5.785 2.702 9.953 1.00 98.00 130 THR A CA 1
ATOM 943 C C . THR A 1 130 ? 5.568 1.857 8.714 1.00 98.00 130 THR A C 1
ATOM 945 O O . THR A 1 130 ? 6.165 0.787 8.592 1.00 98.00 130 THR A O 1
ATOM 948 N N . LEU A 1 131 ? 4.740 2.351 7.798 1.00 98.31 131 LEU A N 1
ATOM 949 C CA . LEU A 1 131 ? 4.386 1.621 6.589 1.00 98.31 131 LEU A CA 1
ATOM 950 C C . LEU A 1 131 ? 5.414 1.877 5.488 1.00 98.31 131 LEU A C 1
ATOM 952 O O . LEU A 1 131 ? 5.828 3.016 5.267 1.00 98.31 131 LEU A O 1
ATOM 956 N N . ARG A 1 132 ? 5.860 0.811 4.822 1.00 96.88 132 ARG A N 1
ATOM 957 C CA . ARG A 1 132 ? 6.862 0.864 3.750 1.00 96.88 132 ARG A CA 1
ATOM 958 C C . ARG A 1 132 ? 6.553 -0.196 2.699 1.00 96.88 132 ARG A C 1
ATOM 960 O O . ARG A 1 132 ? 6.022 -1.252 3.032 1.00 96.88 132 ARG A O 1
ATOM 967 N N . VAL A 1 133 ? 6.973 0.060 1.463 1.00 95.69 133 VAL A N 1
ATOM 968 C CA . VAL A 1 133 ? 6.930 -0.934 0.375 1.00 95.69 133 VAL A CA 1
ATOM 969 C C . VAL A 1 133 ? 7.816 -2.149 0.676 1.00 95.69 133 VAL A C 1
ATOM 971 O O . VAL A 1 133 ? 7.424 -3.276 0.406 1.00 95.69 133 VAL A O 1
ATOM 974 N N . GLY A 1 134 ? 8.957 -1.935 1.345 1.00 95.38 134 GLY A N 1
ATOM 975 C CA . GLY A 1 134 ? 9.920 -2.991 1.674 1.00 95.38 134 GLY A CA 1
ATOM 976 C C . GLY A 1 134 ? 9.538 -3.900 2.843 1.00 95.38 134 GLY A C 1
ATOM 977 O O . GLY A 1 134 ? 10.342 -4.721 3.274 1.00 95.38 134 GLY A O 1
ATOM 978 N N . HIS A 1 135 ? 8.344 -3.747 3.416 1.00 96.62 135 HIS A N 1
ATOM 979 C CA . HIS A 1 135 ? 7.871 -4.675 4.439 1.00 96.62 135 HIS A CA 1
ATOM 980 C C . HIS A 1 135 ? 7.494 -6.021 3.800 1.00 96.62 135 HIS A C 1
ATOM 982 O O . HIS A 1 135 ? 6.940 -6.049 2.708 1.00 96.62 135 HIS A O 1
ATOM 988 N N . ALA A 1 136 ? 7.734 -7.141 4.491 1.00 94.69 136 ALA A N 1
ATOM 989 C CA . ALA A 1 136 ? 7.503 -8.489 3.946 1.00 94.69 136 ALA A CA 1
ATOM 990 C C . ALA A 1 136 ? 6.025 -8.805 3.631 1.00 94.69 136 ALA A C 1
ATOM 992 O O . ALA A 1 136 ? 5.742 -9.721 2.872 1.00 94.69 136 ALA A O 1
ATOM 993 N N . SER A 1 137 ? 5.089 -8.058 4.225 1.00 95.56 137 SER A N 1
ATOM 994 C CA . SER A 1 137 ? 3.649 -8.106 3.903 1.00 95.56 137 SER A CA 1
ATOM 995 C C . SER A 1 137 ? 3.224 -7.055 2.867 1.00 95.56 137 SER A C 1
ATOM 997 O O . SER A 1 137 ? 2.039 -6.787 2.736 1.00 95.56 137 SER A O 1
ATOM 999 N N . ALA A 1 138 ? 4.179 -6.395 2.213 1.00 95.81 138 ALA A N 1
ATOM 1000 C CA . ALA A 1 138 ? 3.987 -5.509 1.068 1.00 95.81 138 ALA A CA 1
ATOM 1001 C C . ALA A 1 138 ? 4.797 -6.069 -0.114 1.00 95.81 138 ALA A C 1
ATOM 1003 O O . ALA A 1 138 ? 4.771 -7.275 -0.344 1.00 95.81 138 ALA A O 1
ATOM 1004 N N . LEU A 1 139 ? 5.556 -5.236 -0.830 1.00 93.44 139 LEU A N 1
ATOM 1005 C CA . LEU A 1 139 ? 6.424 -5.692 -1.920 1.00 93.44 139 LEU A CA 1
ATOM 1006 C C . LEU A 1 139 ? 7.669 -6.443 -1.431 1.00 93.44 139 LEU A C 1
ATOM 1008 O O . LEU A 1 139 ? 8.355 -7.059 -2.237 1.00 93.44 139 LEU A O 1
ATOM 1012 N N . GLY A 1 140 ? 8.004 -6.374 -0.140 1.00 94.06 140 GLY A N 1
ATOM 1013 C CA . GLY A 1 140 ? 9.151 -7.085 0.433 1.00 94.06 140 GLY A CA 1
ATOM 1014 C C . GLY A 1 140 ? 10.527 -6.510 0.080 1.00 94.06 140 GLY A C 1
ATOM 1015 O O . GLY A 1 140 ? 11.519 -6.964 0.644 1.00 94.06 140 GLY A O 1
ATOM 1016 N N . ASP A 1 141 ? 10.595 -5.490 -0.779 1.00 92.75 141 ASP A N 1
ATOM 1017 C CA . ASP A 1 141 ? 11.817 -4.763 -1.133 1.00 92.75 141 ASP A CA 1
ATOM 1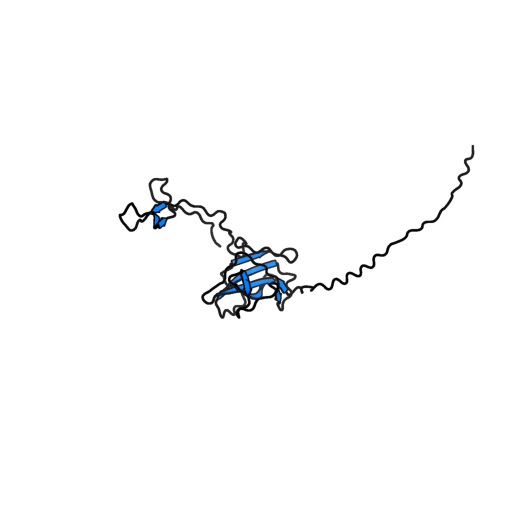018 C C . ASP A 1 141 ? 11.520 -3.266 -1.377 1.00 92.75 141 ASP A C 1
ATOM 1020 O O . ASP A 1 141 ? 10.380 -2.867 -1.627 1.00 92.75 141 ASP A O 1
ATOM 1024 N N . ASP A 1 142 ? 12.536 -2.412 -1.253 1.00 91.25 142 ASP A N 1
ATOM 1025 C CA . ASP A 1 142 ? 12.452 -0.963 -1.494 1.00 91.25 142 ASP A CA 1
ATOM 1026 C C . ASP A 1 142 ? 13.216 -0.506 -2.748 1.00 91.25 142 ASP A C 1
ATOM 1028 O O . ASP A 1 142 ? 13.352 0.690 -3.010 1.00 91.25 142 ASP A O 1
ATOM 1032 N N . TYR A 1 143 ? 13.706 -1.470 -3.526 1.00 91.94 143 TYR A N 1
ATOM 1033 C CA . TYR A 1 143 ? 14.537 -1.337 -4.713 1.00 91.94 143 TYR A CA 1
ATOM 1034 C C . TYR A 1 143 ? 15.839 -0.561 -4.490 1.00 91.94 143 TYR A C 1
ATOM 1036 O O . TYR A 1 143 ? 16.506 -0.196 -5.458 1.00 91.94 143 TYR A O 1
ATOM 1044 N N . SER A 1 144 ? 16.275 -0.346 -3.244 1.00 92.56 144 SER A N 1
ATOM 1045 C CA . SER A 1 144 ? 17.538 0.352 -2.952 1.00 92.56 144 SER A CA 1
ATOM 1046 C C . SER A 1 144 ? 18.774 -0.398 -3.461 1.00 92.56 144 SER A C 1
ATOM 1048 O O . SER A 1 144 ? 19.834 0.202 -3.653 1.00 92.56 144 SER A O 1
ATOM 1050 N N . THR A 1 145 ? 18.638 -1.703 -3.710 1.00 91.25 145 THR A N 1
ATOM 1051 C CA . THR A 1 145 ? 19.682 -2.562 -4.284 1.00 91.25 145 THR A CA 1
ATOM 1052 C C . THR A 1 145 ? 19.592 -2.698 -5.808 1.00 91.25 145 THR A C 1
ATOM 1054 O O . THR A 1 145 ? 20.506 -3.255 -6.427 1.00 91.25 145 THR A O 1
ATOM 1057 N N . ALA A 1 146 ? 18.529 -2.169 -6.429 1.00 94.25 146 ALA A N 1
ATOM 1058 C CA . ALA A 1 146 ? 18.367 -2.198 -7.874 1.00 94.25 146 ALA A CA 1
ATOM 1059 C C . ALA A 1 146 ? 19.506 -1.421 -8.545 1.00 94.25 146 ALA A C 1
ATOM 1061 O O . ALA A 1 146 ? 19.854 -0.300 -8.169 1.00 94.25 146 ALA A O 1
ATOM 1062 N N . SER A 1 147 ? 20.118 -2.031 -9.552 1.00 94.31 147 SER A N 1
ATOM 1063 C CA . SER A 1 147 ? 21.264 -1.453 -10.249 1.00 94.31 147 SER A CA 1
ATOM 1064 C C . SER A 1 147 ? 21.288 -1.907 -11.695 1.00 94.31 147 SER A C 1
ATOM 1066 O O . SER A 1 147 ? 20.722 -2.939 -12.046 1.00 94.31 147 SER A O 1
ATOM 1068 N N . GLY A 1 148 ? 21.958 -1.155 -12.564 1.00 93.31 148 GLY A N 1
ATOM 1069 C CA . GLY A 1 148 ? 22.156 -1.648 -13.912 1.00 93.31 148 GLY A CA 1
ATOM 1070 C C . GLY A 1 148 ? 23.112 -0.849 -14.774 1.00 93.31 148 GLY A C 1
ATOM 1071 O O . GLY A 1 148 ? 23.396 0.320 -14.526 1.00 93.31 148 GLY A O 1
ATOM 1072 N N . ASN A 1 149 ? 23.590 -1.521 -15.814 1.00 93.12 149 ASN A N 1
ATOM 1073 C CA . ASN A 1 149 ? 24.249 -0.923 -16.961 1.00 93.12 149 ASN A CA 1
ATOM 1074 C C . ASN A 1 149 ? 23.216 -0.740 -18.070 1.00 93.12 149 ASN A C 1
ATOM 1076 O O . ASN A 1 149 ? 22.354 -1.600 -18.272 1.00 93.12 149 ASN A O 1
ATOM 1080 N N . TYR A 1 150 ? 23.334 0.355 -18.809 1.00 91.38 150 TYR A N 1
ATOM 1081 C CA . TYR A 1 150 ? 22.521 0.591 -19.988 1.00 91.38 150 TYR A CA 1
ATOM 1082 C C . TYR A 1 150 ? 23.375 1.085 -21.150 1.00 91.38 150 TYR A C 1
ATOM 1084 O O . TYR A 1 150 ? 24.462 1.635 -20.961 1.00 91.38 150 TYR A O 1
ATOM 1092 N N . ILE A 1 151 ? 22.847 0.903 -22.354 1.00 87.44 151 ILE A N 1
ATOM 1093 C CA . ILE A 1 151 ? 23.319 1.571 -23.561 1.00 87.44 151 ILE A CA 1
ATOM 1094 C C . ILE A 1 151 ? 22.209 2.470 -24.099 1.00 87.44 151 ILE A C 1
ATOM 1096 O O . ILE A 1 151 ? 21.021 2.203 -23.891 1.00 87.44 151 ILE A O 1
ATOM 1100 N N . LEU A 1 152 ? 22.613 3.522 -24.805 1.00 88.19 152 LEU A N 1
ATOM 1101 C CA . LEU A 1 152 ? 21.735 4.257 -25.704 1.00 88.19 152 LEU A CA 1
ATOM 1102 C C . LEU A 1 152 ? 21.856 3.607 -27.076 1.00 88.19 152 LEU A C 1
ATOM 1104 O O . LEU A 1 152 ? 22.970 3.466 -27.584 1.00 88.19 152 LEU A O 1
ATOM 1108 N N . ALA A 1 153 ? 20.741 3.133 -27.620 1.00 82.31 153 ALA A N 1
ATOM 1109 C CA . ALA A 1 153 ? 20.722 2.455 -28.908 1.00 82.31 153 ALA A CA 1
ATOM 1110 C C . ALA A 1 153 ? 19.324 2.463 -29.532 1.00 82.31 153 ALA A C 1
ATOM 1112 O O . ALA A 1 153 ? 18.314 2.383 -28.826 1.00 82.31 153 ALA A O 1
ATOM 1113 N N . THR A 1 154 ? 19.293 2.399 -30.863 1.00 84.56 154 THR A N 1
ATOM 1114 C CA . THR A 1 154 ? 18.093 2.135 -31.671 1.00 84.56 154 THR A CA 1
ATOM 1115 C C . THR A 1 154 ? 18.281 0.825 -32.462 1.00 84.56 154 THR A C 1
ATOM 1117 O O . THR A 1 154 ? 18.489 0.842 -33.669 1.00 84.56 154 THR A O 1
ATOM 1120 N N . PRO A 1 155 ? 18.227 -0.371 -31.828 1.00 72.94 155 PRO A N 1
ATOM 1121 C CA . PRO A 1 155 ? 18.503 -1.655 -32.499 1.00 72.94 155 PRO A CA 1
ATOM 1122 C C . PRO A 1 155 ? 17.528 -2.007 -33.631 1.00 72.94 155 PRO A C 1
ATOM 1124 O O . PRO A 1 155 ? 17.701 -3.012 -34.318 1.00 72.94 155 PRO A O 1
ATOM 1127 N N . THR A 1 156 ? 16.457 -1.228 -33.765 1.00 76.56 156 THR A N 1
ATOM 1128 C CA . THR A 1 156 ? 15.393 -1.390 -34.750 1.00 76.56 156 THR A CA 1
ATOM 1129 C C . THR A 1 156 ? 15.673 -0.687 -36.078 1.00 76.56 156 THR A C 1
ATOM 1131 O O . THR A 1 156 ? 14.906 -0.890 -37.017 1.00 76.56 156 THR A O 1
ATOM 1134 N N . ASP A 1 157 ? 16.740 0.108 -36.188 1.00 78.88 157 ASP A N 1
ATOM 1135 C CA . ASP A 1 157 ? 17.147 0.745 -37.440 1.00 78.88 157 ASP A CA 1
ATOM 1136 C C . ASP A 1 157 ? 18.668 0.659 -37.674 1.00 78.88 157 ASP A C 1
ATOM 1138 O O . ASP A 1 157 ? 19.399 -0.053 -36.985 1.00 78.88 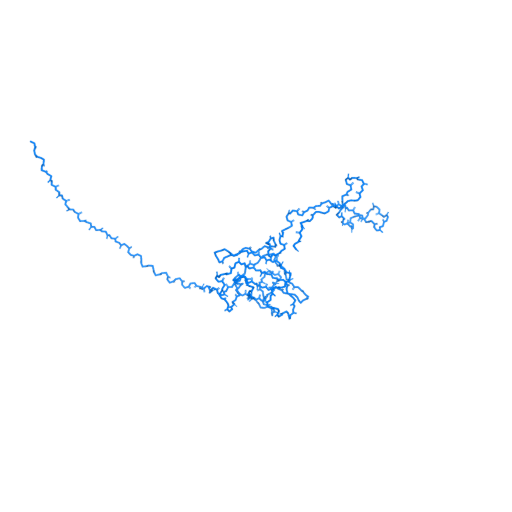157 ASP A O 1
ATOM 1142 N N . THR A 1 158 ? 19.130 1.295 -38.751 1.00 77.31 158 THR A N 1
ATOM 1143 C CA . THR A 1 158 ? 20.541 1.310 -39.161 1.00 77.31 158 THR A CA 1
ATOM 1144 C C . THR A 1 158 ? 21.179 2.691 -39.011 1.00 77.31 158 THR A C 1
ATOM 1146 O O . THR A 1 158 ? 22.235 2.936 -39.598 1.00 77.31 158 THR A O 1
ATOM 1149 N N . VAL A 1 159 ? 20.517 3.627 -38.329 1.00 81.88 159 VAL A N 1
ATOM 1150 C CA . VAL A 1 159 ? 20.955 5.016 -38.208 1.00 81.88 159 VAL A CA 1
ATOM 1151 C C . VAL A 1 159 ? 21.749 5.151 -36.919 1.00 81.88 159 VAL A C 1
ATOM 1153 O O . VAL A 1 159 ? 21.208 5.126 -35.827 1.00 81.88 159 VAL A O 1
ATOM 1156 N N . SER A 1 160 ? 23.065 5.326 -37.037 1.00 76.19 160 SER A N 1
ATOM 1157 C CA . SER A 1 160 ? 23.936 5.412 -35.861 1.00 76.19 160 SER A CA 1
ATOM 1158 C C . SER A 1 160 ? 24.078 6.836 -35.297 1.00 76.19 160 SER A C 1
ATOM 1160 O O . SER A 1 160 ? 25.175 7.262 -34.918 1.00 76.19 160 SER A O 1
ATOM 1162 N N . THR A 1 161 ? 23.031 7.650 -35.433 1.00 81.00 161 THR A N 1
ATOM 1163 C CA . THR A 1 161 ? 23.053 9.065 -35.026 1.00 81.00 161 THR A CA 1
ATOM 1164 C C . THR A 1 161 ? 21.841 9.486 -34.199 1.00 81.00 161 THR A C 1
ATOM 1166 O O . THR A 1 161 ? 21.719 10.669 -33.881 1.00 81.00 161 THR A O 1
ATOM 1169 N N . ASP A 1 162 ? 20.927 8.566 -33.893 1.00 79.12 162 ASP A N 1
ATOM 1170 C CA . ASP A 1 162 ? 19.676 8.830 -33.172 1.00 79.12 162 ASP A CA 1
ATOM 1171 C C . ASP A 1 162 ? 19.451 7.914 -31.951 1.00 79.12 162 ASP A C 1
ATOM 1173 O O . ASP A 1 162 ? 18.359 7.893 -31.371 1.00 79.12 162 ASP A O 1
ATOM 1177 N N . GLU A 1 163 ? 20.515 7.249 -31.486 1.00 79.56 163 GLU A N 1
ATOM 1178 C CA . GLU A 1 163 ? 20.523 6.273 -30.387 1.00 79.56 163 GLU A CA 1
ATOM 1179 C C . GLU A 1 163 ? 20.026 6.814 -29.045 1.00 79.56 163 GLU A C 1
ATOM 1181 O O . GLU A 1 163 ? 19.692 6.051 -28.139 1.00 79.56 163 GLU A O 1
ATOM 1186 N N . ASN A 1 164 ? 19.913 8.133 -28.912 1.00 74.44 164 ASN A N 1
ATOM 1187 C CA . ASN A 1 164 ? 19.287 8.802 -27.776 1.00 74.44 164 ASN A CA 1
ATOM 1188 C C . ASN A 1 164 ? 17.788 8.480 -27.614 1.00 74.44 164 ASN A C 1
ATOM 1190 O O . ASN A 1 164 ? 17.200 8.875 -26.609 1.00 74.44 164 ASN A O 1
ATOM 1194 N N . SER A 1 165 ? 17.173 7.782 -28.572 1.00 74.19 165 SER A N 1
ATOM 1195 C CA . SER A 1 165 ? 15.745 7.441 -28.565 1.00 74.19 165 SER A CA 1
ATOM 1196 C C . SER A 1 165 ? 15.415 6.120 -27.853 1.00 74.19 165 SER A C 1
ATOM 1198 O O . SER A 1 165 ? 14.240 5.765 -27.762 1.00 74.19 165 SER A O 1
ATOM 1200 N N . GLY A 1 166 ? 16.408 5.390 -27.327 1.00 80.25 166 GLY A N 1
ATOM 1201 C CA . GLY A 1 166 ? 16.183 4.123 -26.625 1.00 80.25 166 GLY A CA 1
ATOM 1202 C C . GLY A 1 166 ? 17.173 3.869 -25.491 1.00 80.25 166 GLY A C 1
ATOM 1203 O O . GLY A 1 166 ? 18.383 3.937 -25.687 1.00 80.25 166 GLY A O 1
ATOM 1204 N N . ILE A 1 167 ? 16.655 3.525 -24.309 1.00 87.69 167 ILE A N 1
ATOM 1205 C CA . ILE A 1 167 ? 17.448 3.016 -23.182 1.00 87.69 167 ILE A CA 1
ATOM 1206 C C . ILE A 1 167 ? 17.306 1.498 -23.160 1.00 87.69 167 ILE A C 1
ATOM 1208 O O . ILE A 1 167 ? 16.201 0.973 -23.044 1.00 87.69 167 ILE A O 1
ATOM 1212 N N . TRP A 1 168 ? 18.433 0.796 -23.225 1.00 88.06 168 TRP A N 1
ATOM 1213 C CA . TRP A 1 168 ? 18.471 -0.660 -23.160 1.00 88.06 168 TRP A CA 1
ATOM 1214 C C . TRP A 1 168 ? 19.335 -1.082 -21.986 1.00 88.06 168 TRP A C 1
ATOM 1216 O O . TRP A 1 168 ? 20.535 -0.810 -21.988 1.00 88.06 168 TRP A O 1
ATOM 1226 N N . PHE A 1 169 ? 18.752 -1.762 -20.997 1.00 91.81 169 PHE A N 1
ATOM 1227 C CA . PHE A 1 169 ? 19.501 -2.313 -19.867 1.00 91.81 169 PHE A CA 1
ATOM 1228 C C . PHE A 1 169 ? 20.302 -3.546 -20.286 1.00 91.81 169 PHE A C 1
ATOM 1230 O O . PHE A 1 169 ? 19.932 -4.697 -20.040 1.00 91.81 169 PHE A O 1
ATOM 1237 N N . LEU A 1 170 ? 21.409 -3.278 -20.963 1.00 90.25 170 LEU A N 1
ATOM 1238 C CA . LEU A 1 170 ? 22.290 -4.253 -21.567 1.00 90.25 170 LEU A CA 1
ATOM 1239 C C . LEU A 1 170 ? 23.729 -3.973 -21.136 1.00 90.25 170 LEU A C 1
ATOM 1241 O O . LEU A 1 170 ? 24.182 -2.830 -21.152 1.00 90.25 170 LEU A O 1
ATOM 1245 N N . SER A 1 171 ? 24.472 -5.028 -20.814 1.00 90.12 171 SER A N 1
ATOM 1246 C CA . SER A 1 171 ? 25.925 -4.968 -20.671 1.00 90.12 171 SER A CA 1
ATOM 1247 C C . SER A 1 171 ? 26.605 -5.547 -21.910 1.00 90.12 171 SER A C 1
ATOM 1249 O O . SER A 1 171 ? 26.249 -6.632 -22.367 1.00 90.12 171 SER A O 1
ATOM 1251 N N . LEU A 1 172 ? 27.603 -4.833 -22.439 1.00 88.25 172 LEU A N 1
ATOM 1252 C CA . LEU A 1 172 ? 28.462 -5.272 -23.550 1.00 88.25 172 LEU A CA 1
ATOM 1253 C C . LEU A 1 172 ? 29.907 -5.555 -23.106 1.00 88.25 172 LEU A C 1
ATOM 1255 O O . LEU A 1 172 ? 30.789 -5.739 -23.943 1.00 88.25 172 LEU A O 1
ATOM 1259 N N . ALA A 1 173 ? 30.170 -5.596 -21.794 1.00 87.88 173 ALA A N 1
ATOM 1260 C CA . ALA A 1 173 ? 31.522 -5.693 -21.233 1.00 87.88 173 ALA A CA 1
ATOM 1261 C C . ALA A 1 173 ? 32.304 -6.944 -21.686 1.00 87.88 173 ALA A C 1
ATOM 1263 O O . ALA A 1 173 ? 33.532 -6.935 -21.699 1.00 87.88 173 ALA A O 1
ATOM 1264 N N . THR A 1 174 ? 31.606 -8.013 -22.075 1.00 88.06 174 THR A N 1
ATOM 1265 C CA . THR A 1 174 ? 32.192 -9.275 -22.556 1.00 88.06 174 THR A CA 1
ATOM 1266 C C . THR A 1 174 ? 32.265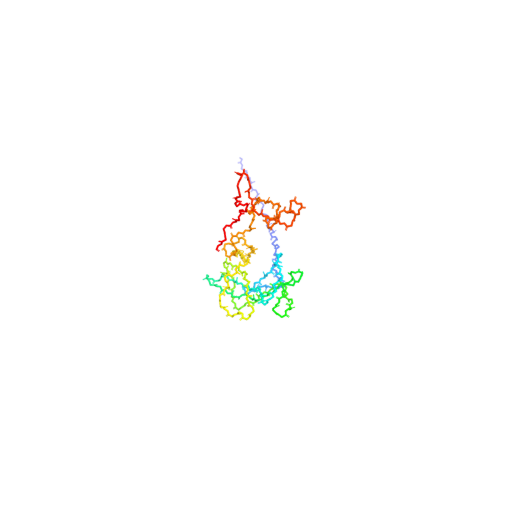 -9.369 -24.084 1.00 88.06 174 THR A C 1
ATOM 1268 O O . THR A 1 174 ? 32.649 -10.408 -24.616 1.00 88.06 174 THR A O 1
ATOM 1271 N N . GLY A 1 175 ? 31.889 -8.307 -24.806 1.00 85.62 175 GLY A N 1
ATOM 1272 C CA . GLY A 1 175 ? 31.812 -8.297 -26.269 1.00 85.62 175 GLY A CA 1
ATOM 1273 C C . GLY A 1 175 ? 30.555 -8.963 -26.841 1.00 85.62 175 GLY A C 1
ATOM 1274 O O . GLY A 1 175 ? 30.449 -9.126 -28.054 1.00 85.62 175 GLY A O 1
ATOM 1275 N N . SER A 1 176 ? 29.594 -9.360 -26.003 1.00 87.56 176 SER A N 1
ATOM 1276 C CA . SER A 1 176 ? 28.272 -9.841 -26.421 1.00 87.56 176 SER A CA 1
ATOM 1277 C C . SER A 1 176 ? 27.179 -9.314 -25.480 1.00 87.56 176 SER A C 1
ATOM 1279 O O . SER A 1 176 ? 27.473 -9.087 -24.306 1.00 87.56 176 SER A O 1
ATOM 1281 N N . PRO A 1 177 ? 25.937 -9.118 -25.967 1.00 89.00 177 PRO A N 1
ATOM 1282 C CA . PRO A 1 177 ? 24.802 -8.683 -25.152 1.00 89.00 177 PRO A CA 1
ATOM 1283 C C . PRO A 1 177 ? 24.558 -9.582 -23.932 1.00 89.00 177 PRO A C 1
ATOM 1285 O O . PRO A 1 177 ? 24.338 -10.784 -24.076 1.00 89.00 177 PRO A O 1
ATOM 1288 N N . ALA A 1 178 ? 24.551 -8.989 -22.740 1.00 92.75 178 ALA A N 1
ATOM 1289 C CA . ALA A 1 178 ? 24.155 -9.627 -21.486 1.00 92.75 178 ALA A CA 1
ATOM 1290 C C . ALA A 1 178 ? 23.145 -8.753 -20.727 1.00 92.75 178 ALA A C 1
ATOM 1292 O O . ALA A 1 178 ? 23.061 -7.546 -20.971 1.00 92.75 178 ALA A O 1
ATOM 1293 N N . ALA A 1 179 ? 22.397 -9.354 -19.794 1.00 92.31 179 ALA A N 1
ATOM 1294 C CA . ALA A 1 179 ? 21.475 -8.621 -18.928 1.00 92.31 179 ALA A CA 1
ATOM 1295 C C . ALA A 1 179 ? 22.219 -7.490 -18.203 1.00 92.31 179 ALA A C 1
ATOM 1297 O O . ALA A 1 179 ? 23.248 -7.716 -17.563 1.00 92.31 179 ALA A O 1
ATOM 1298 N N . GLY A 1 180 ? 21.731 -6.262 -18.370 1.00 92.56 180 GLY A N 1
ATOM 1299 C CA . GLY A 1 180 ? 22.310 -5.080 -17.748 1.00 92.56 180 GLY A CA 1
ATOM 1300 C C . GLY A 1 180 ? 21.602 -4.668 -16.466 1.00 92.56 180 GLY A C 1
ATOM 1301 O O . GLY A 1 180 ? 22.204 -3.930 -15.704 1.00 92.56 180 GLY A O 1
ATOM 1302 N N . LEU A 1 181 ? 20.374 -5.132 -16.218 1.00 94.75 181 LEU A N 1
ATOM 1303 C CA . LEU A 1 181 ? 19.577 -4.775 -15.045 1.00 94.75 181 LEU A CA 1
ATOM 1304 C C . LEU A 1 181 ? 19.617 -5.886 -13.994 1.00 94.75 181 LEU A C 1
ATOM 1306 O O . LEU A 1 181 ? 19.336 -7.043 -14.300 1.00 94.75 181 LEU A O 1
ATOM 1310 N N . THR A 1 182 ? 19.899 -5.500 -12.758 1.00 93.88 182 THR A N 1
ATOM 1311 C CA . THR A 1 182 ? 19.751 -6.315 -11.557 1.00 93.88 182 THR A CA 1
ATOM 1312 C C . THR A 1 182 ? 18.623 -5.711 -10.735 1.00 93.88 182 THR A C 1
ATOM 1314 O O . THR A 1 182 ? 18.724 -4.567 -10.288 1.00 93.88 182 THR A O 1
ATOM 1317 N N . LEU A 1 183 ? 17.554 -6.477 -10.547 1.00 92.31 183 LEU A N 1
ATOM 1318 C CA . LEU A 1 183 ? 16.439 -6.133 -9.670 1.00 92.31 183 LEU A CA 1
ATOM 1319 C C . LEU A 1 183 ? 16.420 -7.096 -8.477 1.00 92.31 183 LEU A C 1
ATOM 1321 O O . LEU A 1 183 ? 16.910 -8.219 -8.615 1.00 92.31 183 LEU A O 1
ATOM 1325 N N . PRO A 1 184 ? 15.872 -6.672 -7.331 1.00 89.38 184 PRO A N 1
ATOM 1326 C CA . PRO A 1 184 ? 15.519 -7.595 -6.262 1.00 89.38 184 PRO A CA 1
ATOM 1327 C C . PRO A 1 184 ? 14.447 -8.590 -6.734 1.00 89.38 184 PRO A C 1
ATOM 1329 O O . PRO A 1 184 ? 13.630 -8.274 -7.605 1.00 89.38 184 PRO A O 1
ATOM 1332 N N . ASP A 1 185 ? 14.453 -9.784 -6.144 1.00 84.31 185 ASP A N 1
ATOM 1333 C CA . ASP A 1 185 ? 13.386 -10.764 -6.338 1.00 84.31 185 ASP A CA 1
ATOM 1334 C C . ASP A 1 185 ? 12.126 -10.276 -5.612 1.00 84.31 185 ASP A C 1
ATOM 1336 O O . ASP A 1 185 ? 12.181 -9.937 -4.428 1.00 84.31 185 ASP A O 1
ATOM 1340 N N . LEU A 1 186 ? 10.998 -10.233 -6.322 1.00 75.94 186 LEU A N 1
ATOM 1341 C CA . LEU A 1 186 ? 9.704 -9.889 -5.734 1.00 75.94 186 LEU A CA 1
ATOM 1342 C C . LEU A 1 186 ? 9.003 -11.149 -5.195 1.00 75.94 186 LEU A C 1
ATOM 1344 O O . LEU A 1 186 ? 9.210 -12.228 -5.762 1.00 75.94 186 LEU A O 1
ATOM 1348 N N . PRO A 1 187 ? 8.228 -11.023 -4.101 1.00 68.94 187 PRO A N 1
ATOM 1349 C CA . PRO A 1 187 ? 7.509 -12.125 -3.462 1.00 68.94 187 PRO A CA 1
ATOM 1350 C C . PRO A 1 187 ? 6.403 -12.739 -4.331 1.00 68.94 187 PRO A C 1
ATOM 1352 O O . PRO A 1 187 ? 5.888 -12.053 -5.245 1.00 68.94 187 PRO A O 1
#

Sequence (187 aa):
MFKKIFILSMLSALTIFGCSDDDDTNGPTLSNNTLVLSLTGVETLQNGYHYEGWAIVGGSPVATGKFNVDANGVLEDLSGNVISGGEFVTTTDLTDATAIIITIEPDGDTDANPADTHYLAGSVSTMSSTLRVGHASALGDDYSTASGNYILATPTDTVSTDENSGIWFLSLATGSPAAGLTLPDLP

pLDDT: mean 87.05, std 15.97, range [37.72, 98.69]

Secondary structure (DSSP, 8-state):
--------------------------S----TTEEE----S-----SSEEEEEEEEETTEEEEEEEEEE-TTS-EE-TTS-B-GGGEEE-SS--TTEEEEEEEEEETT---SS--S-EEEEEEEETTEE--BTTSTTTTS--STT-EE--EE--TTSS-TT-GGG-EE-EE-TTSS-EE-EE-PPP-